Protein AF-A0A4Q3C820-F1 (afdb_monomer)

Nearest PDB structures (foldseek):
  3fcy-assembly1_A  TM=4.549E-01  e=3.540E-01  Thermoanaerobacterium saccharolyticum JW/SL-YS485
  4q34-assembly1_A-2  TM=3.852E-01  e=4.799E-01  Parabacteroides distasonis ATCC 8503

Sequence (185 aa):
MRSLIRLMMIAGALAISASAAHADERSRCEALSVDGPVKIKATLVPAGFIVPKSYYPAGNAKLHFGAGSADGKEPPIDKVDQSFCRVEGVAPAAIRFELWLPVRGWNGRMLGVGNGAMAGAIPYPAIQSGLEAGYAVVGSDLGHEGGFYDSRFTIGRPDLLVDWGHRANHVMTVEARRLIAAFYG

pLDDT: mean 85.43, std 17.71, range [38.41, 98.81]

Structure (mmCIF, N/CA/C/O backbone):
data_AF-A0A4Q3C820-F1
#
_entry.id   AF-A0A4Q3C820-F1
#
loop_
_atom_site.group_PDB
_atom_site.id
_atom_site.type_symbol
_atom_site.label_atom_id
_atom_site.label_alt_id
_atom_site.label_comp_id
_atom_site.label_asym_id
_atom_site.label_entity_id
_atom_site.label_seq_id
_atom_site.pdbx_PDB_ins_code
_atom_site.Cartn_x
_atom_site.Cartn_y
_atom_site.Cartn_z
_atom_site.occupancy
_atom_site.B_iso_or_equiv
_atom_site.auth_seq_id
_atom_site.auth_comp_id
_atom_site.auth_asym_id
_atom_site.auth_atom_id
_atom_site.pdbx_PDB_model_num
ATOM 1 N N . MET A 1 1 ? -42.851 -17.021 61.616 1.00 44.56 1 MET A N 1
ATOM 2 C CA . MET A 1 1 ? -41.623 -17.470 60.921 1.00 44.56 1 MET A CA 1
ATOM 3 C C . MET A 1 1 ? -41.989 -18.166 59.611 1.00 44.56 1 MET A C 1
ATOM 5 O O . MET A 1 1 ? -42.186 -19.370 59.628 1.00 44.56 1 MET A O 1
ATOM 9 N N . ARG A 1 2 ? -42.120 -17.442 58.489 1.00 38.41 2 ARG A N 1
ATOM 10 C CA . ARG A 1 2 ? -41.991 -18.001 57.127 1.00 38.41 2 ARG A CA 1
ATOM 11 C C . ARG A 1 2 ? -41.394 -16.912 56.235 1.00 38.41 2 ARG A C 1
ATOM 13 O O . ARG A 1 2 ? -41.863 -15.781 56.243 1.00 38.41 2 ARG A O 1
ATOM 20 N N . SER A 1 3 ? -40.273 -17.264 55.621 1.00 40.84 3 SER A N 1
ATOM 21 C CA . SER A 1 3 ? -39.273 -16.383 55.023 1.00 40.84 3 SER A CA 1
ATOM 22 C C . SER A 1 3 ? -39.729 -15.820 53.673 1.00 40.84 3 SER A C 1
ATOM 24 O O . SER A 1 3 ? -40.194 -16.572 52.820 1.00 40.84 3 SER A O 1
ATOM 26 N N . LEU A 1 4 ? -39.573 -14.507 53.487 1.00 44.28 4 LEU A N 1
ATOM 27 C CA . LEU A 1 4 ? -39.694 -13.812 52.205 1.00 44.28 4 LEU A CA 1
ATOM 28 C C . LEU A 1 4 ? -38.381 -13.989 51.432 1.00 44.28 4 LEU A C 1
ATOM 30 O O . LEU A 1 4 ? -37.367 -13.384 51.777 1.00 44.28 4 LEU A O 1
ATOM 34 N N . ILE A 1 5 ? -38.391 -14.809 50.381 1.00 46.75 5 ILE A N 1
ATOM 35 C CA . ILE A 1 5 ? -37.270 -14.921 49.443 1.00 46.75 5 ILE A CA 1
ATOM 36 C C . ILE A 1 5 ? -37.358 -13.734 48.475 1.00 46.75 5 ILE A C 1
ATOM 38 O O . ILE A 1 5 ? -38.223 -13.688 47.602 1.00 46.75 5 ILE A O 1
ATOM 42 N N . ARG A 1 6 ? -36.476 -12.743 48.654 1.00 46.50 6 ARG A N 1
ATOM 43 C CA . ARG A 1 6 ? -36.246 -11.664 47.684 1.00 46.50 6 ARG A CA 1
ATOM 44 C C . ARG A 1 6 ? -35.474 -12.227 46.490 1.00 46.50 6 ARG A C 1
ATOM 46 O O . ARG A 1 6 ? -34.298 -12.554 46.609 1.00 46.50 6 ARG A O 1
ATOM 53 N N . LEU A 1 7 ? -36.138 -12.305 45.342 1.00 43.12 7 LEU A N 1
ATOM 54 C CA . LEU A 1 7 ? -35.523 -12.578 44.047 1.00 43.12 7 LEU A CA 1
ATOM 55 C C . LEU A 1 7 ? -34.748 -11.321 43.599 1.00 43.12 7 LEU A C 1
ATOM 57 O O . LEU A 1 7 ? -35.343 -10.369 43.100 1.00 43.12 7 LEU A O 1
ATOM 61 N N . MET A 1 8 ? -33.432 -11.278 43.824 1.00 44.81 8 MET A N 1
ATOM 62 C CA . MET A 1 8 ? -32.559 -10.276 43.198 1.00 44.81 8 MET A CA 1
ATOM 63 C C . MET A 1 8 ? -32.295 -10.703 41.751 1.00 44.81 8 MET A C 1
ATOM 65 O O . MET A 1 8 ? -31.504 -11.610 41.504 1.00 44.81 8 MET A O 1
ATOM 69 N N . MET A 1 9 ? -32.951 -10.049 40.790 1.00 45.88 9 MET A N 1
ATOM 70 C CA . MET A 1 9 ? -32.494 -10.067 39.401 1.00 45.88 9 MET A CA 1
ATOM 71 C C . MET A 1 9 ? -31.235 -9.204 39.294 1.00 45.88 9 MET A C 1
ATOM 73 O O . MET A 1 9 ? -31.295 -7.984 39.441 1.00 45.88 9 MET A O 1
ATOM 77 N N . ILE A 1 10 ? -30.090 -9.836 39.046 1.00 53.16 10 ILE A N 1
ATOM 78 C CA . ILE A 1 10 ? -28.862 -9.139 38.668 1.00 53.16 10 ILE A CA 1
ATOM 79 C C . ILE A 1 10 ? -28.974 -8.833 37.173 1.00 53.16 10 ILE A C 1
ATOM 81 O O . ILE A 1 10 ? -28.758 -9.701 36.331 1.00 53.16 10 ILE A O 1
ATOM 85 N N . ALA A 1 11 ? -29.332 -7.594 36.843 1.00 51.56 11 ALA A N 1
ATOM 86 C CA . ALA A 1 11 ? -29.133 -7.048 35.508 1.00 51.56 11 ALA A CA 1
ATOM 87 C C . ALA A 1 11 ? -27.627 -6.800 35.319 1.00 51.56 11 ALA A C 1
ATOM 89 O O . ALA A 1 11 ? -27.101 -5.753 35.691 1.00 51.56 11 ALA A O 1
ATOM 90 N N . GLY A 1 12 ? -26.912 -7.800 34.803 1.00 48.62 12 GLY A N 1
ATOM 91 C CA . GLY A 1 12 ? -25.517 -7.650 34.401 1.00 48.62 12 GLY A CA 1
ATOM 92 C C . GLY A 1 12 ? -25.437 -6.783 33.148 1.00 48.62 12 GLY A C 1
ATOM 93 O O . GLY A 1 12 ? -25.691 -7.266 32.048 1.00 48.62 12 GLY A O 1
ATOM 94 N N . ALA A 1 13 ? -25.106 -5.502 33.307 1.00 54.62 13 ALA A N 1
ATOM 95 C CA . ALA A 1 13 ? -24.738 -4.647 32.187 1.00 54.62 13 ALA A CA 1
ATOM 96 C C . ALA A 1 13 ? -23.463 -5.210 31.539 1.00 54.62 13 ALA A C 1
ATOM 98 O O . ALA A 1 13 ? -22.421 -5.317 32.188 1.00 54.62 13 ALA A O 1
ATOM 99 N N . LEU A 1 14 ? -23.559 -5.598 30.267 1.00 52.16 14 LEU A N 1
ATOM 100 C CA . LEU A 1 14 ? -22.445 -6.113 29.480 1.00 52.16 14 LEU A CA 1
ATOM 101 C C . LEU A 1 14 ? -21.492 -4.951 29.151 1.00 52.16 14 LEU A C 1
ATOM 103 O O . LEU A 1 14 ? -21.573 -4.332 28.093 1.00 52.16 14 LEU A O 1
ATOM 107 N N . ALA A 1 15 ? -20.605 -4.613 30.085 1.00 52.09 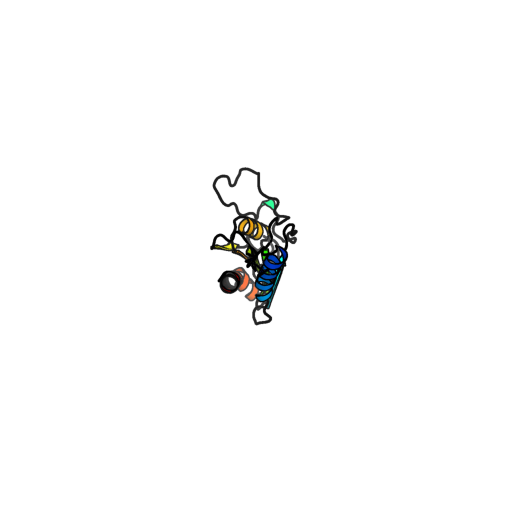15 ALA A N 1
ATOM 108 C CA . ALA A 1 15 ? -19.466 -3.754 29.802 1.00 52.09 15 ALA A CA 1
ATOM 109 C C . ALA A 1 15 ? -18.495 -4.549 28.919 1.00 52.09 15 ALA A C 1
ATOM 111 O O . ALA A 1 15 ? -17.670 -5.316 29.417 1.00 52.09 15 ALA A O 1
ATOM 112 N N . ILE A 1 16 ? -18.624 -4.412 27.598 1.00 53.72 16 ILE A N 1
ATOM 113 C CA . ILE A 1 16 ? -17.619 -4.916 26.660 1.00 53.72 16 ILE A CA 1
ATOM 11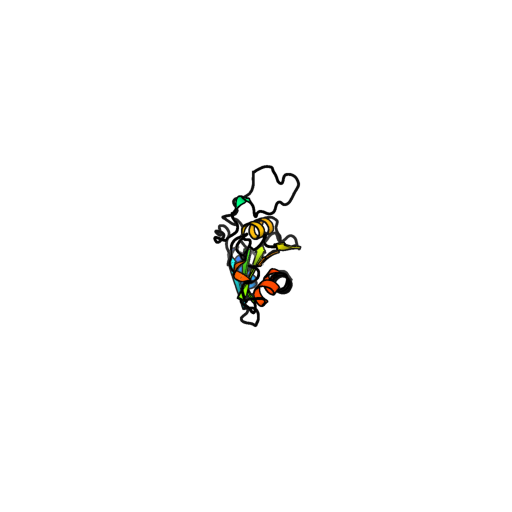4 C C . ILE A 1 16 ? -16.329 -4.160 26.984 1.00 53.72 16 ILE A C 1
ATOM 116 O O . ILE A 1 16 ? -16.223 -2.954 26.768 1.00 53.72 16 ILE A O 1
ATOM 120 N N . SER A 1 17 ? -15.370 -4.853 27.594 1.00 57.72 17 SER A N 1
ATOM 121 C CA . SER A 1 17 ? -14.087 -4.263 27.957 1.00 57.72 17 SER A CA 1
ATOM 122 C C . SER A 1 17 ? -13.328 -3.871 26.685 1.00 57.72 17 SER A C 1
ATOM 124 O O . SER A 1 17 ? -13.396 -4.571 25.674 1.00 57.72 17 SER A O 1
ATOM 126 N N . ALA A 1 18 ? -12.574 -2.767 26.715 1.00 61.34 18 ALA A N 1
ATOM 127 C CA . ALA A 1 18 ? -11.792 -2.311 25.557 1.00 61.34 18 ALA A CA 1
ATOM 128 C C . ALA A 1 18 ? -10.835 -3.401 25.024 1.00 61.34 18 ALA A C 1
ATOM 130 O O . ALA A 1 18 ? -10.568 -3.472 23.829 1.00 61.34 18 ALA A O 1
ATOM 131 N N . SER A 1 19 ? -10.393 -4.304 25.906 1.00 62.38 19 SER A N 1
ATOM 132 C CA . SER A 1 19 ? -9.598 -5.493 25.577 1.00 62.38 19 SER A CA 1
ATOM 133 C C . SER A 1 19 ? -10.299 -6.439 24.590 1.00 62.38 19 SER A C 1
ATOM 135 O O . SER A 1 19 ? -9.676 -6.910 23.642 1.00 62.38 19 SER A O 1
ATOM 137 N N . ALA A 1 20 ? -11.606 -6.672 24.755 1.00 62.66 20 ALA A N 1
ATOM 138 C CA . ALA A 1 20 ? -12.371 -7.549 23.869 1.00 62.66 20 ALA A CA 1
ATOM 139 C C . ALA A 1 20 ? -12.583 -6.927 22.477 1.00 62.66 20 ALA A C 1
ATOM 141 O O . ALA A 1 20 ? -12.450 -7.620 21.473 1.00 62.66 20 ALA A O 1
ATOM 142 N N . ALA A 1 21 ? -12.838 -5.614 22.405 1.00 62.25 21 ALA A N 1
ATOM 143 C CA . ALA A 1 21 ? -12.953 -4.898 21.131 1.00 62.25 21 ALA A CA 1
ATOM 144 C C . ALA A 1 21 ? -11.623 -4.884 20.353 1.00 62.25 21 ALA A C 1
ATOM 146 O O . ALA A 1 21 ? -11.610 -5.087 19.143 1.00 62.25 21 ALA A O 1
ATOM 147 N N . HIS A 1 22 ? -10.491 -4.720 21.045 1.00 61.22 22 HIS A N 1
ATOM 148 C CA . HIS A 1 22 ? -9.169 -4.803 20.415 1.00 61.22 22 HIS A CA 1
ATOM 149 C C . HIS A 1 22 ? -8.799 -6.223 19.961 1.00 61.22 22 HIS A C 1
ATOM 151 O O . HIS A 1 22 ? -8.106 -6.381 18.954 1.00 61.22 22 HIS A O 1
ATOM 157 N N . ALA A 1 23 ? -9.256 -7.259 20.673 1.00 64.56 23 ALA A N 1
ATOM 158 C CA . ALA A 1 23 ? -9.079 -8.646 20.248 1.00 64.56 23 ALA A CA 1
ATOM 159 C C . ALA A 1 23 ? -9.864 -8.955 18.958 1.00 64.56 23 ALA A C 1
ATOM 161 O O . ALA A 1 23 ? -9.348 -9.666 18.094 1.00 64.56 23 ALA A O 1
ATOM 162 N N . ASP A 1 24 ? -11.059 -8.376 18.795 1.00 84.06 24 ASP A N 1
ATOM 163 C CA . ASP A 1 24 ? -11.855 -8.475 17.563 1.00 84.06 24 ASP A CA 1
ATOM 164 C C . ASP A 1 24 ? -11.185 -7.754 16.380 1.00 84.06 24 ASP A C 1
ATOM 166 O O . ASP A 1 24 ? -10.969 -8.357 15.328 1.00 84.06 24 ASP A O 1
ATOM 170 N N . GLU A 1 25 ? -10.755 -6.499 16.572 1.00 88.88 25 GLU A N 1
ATOM 171 C CA . GLU A 1 25 ? -10.047 -5.708 15.548 1.00 88.88 25 GLU A CA 1
ATOM 172 C C . GLU A 1 25 ? -8.776 -6.422 15.054 1.00 88.88 25 GLU A C 1
ATOM 174 O O . GLU A 1 25 ? -8.512 -6.479 13.848 1.00 88.88 25 GLU A O 1
ATOM 179 N N . ARG A 1 26 ? -7.999 -7.005 15.980 1.00 93.75 26 ARG A N 1
ATOM 180 C CA . ARG A 1 26 ? -6.786 -7.760 15.643 1.00 93.75 26 ARG A CA 1
ATOM 181 C C . ARG A 1 26 ? -7.116 -9.018 14.856 1.00 93.75 26 ARG A C 1
ATOM 183 O O . ARG A 1 26 ? -6.535 -9.225 13.797 1.00 93.75 26 ARG A O 1
ATOM 190 N N . SER A 1 27 ? -8.049 -9.824 15.358 1.00 93.81 27 SER A N 1
ATOM 191 C CA . SER A 1 27 ? -8.396 -11.108 14.742 1.00 93.81 27 SER A CA 1
ATOM 192 C C . SER A 1 27 ? -8.932 -10.915 13.324 1.00 93.81 27 SER A C 1
ATOM 194 O O . SER A 1 27 ? -8.506 -11.614 12.409 1.00 93.81 27 SER A O 1
ATOM 196 N N . ARG A 1 28 ? -9.799 -9.914 13.114 1.00 93.81 28 ARG A N 1
ATOM 197 C CA . ARG A 1 28 ? -10.316 -9.550 11.785 1.00 93.81 28 ARG A CA 1
ATOM 198 C C . ARG A 1 28 ? -9.218 -9.098 10.830 1.00 93.81 28 ARG A C 1
ATOM 200 O O . ARG A 1 28 ? -9.248 -9.461 9.660 1.00 93.81 28 ARG A O 1
ATOM 207 N N . CYS A 1 29 ? -8.259 -8.311 11.318 1.00 97.88 29 CYS A N 1
ATOM 208 C CA . CYS A 1 29 ? -7.133 -7.871 10.503 1.00 97.88 29 CYS A CA 1
ATOM 209 C C . CYS A 1 29 ? -6.228 -9.043 10.117 1.00 97.88 29 CYS A C 1
ATOM 211 O O . CYS A 1 29 ? -5.972 -9.272 8.940 1.00 97.88 29 CYS A O 1
ATOM 213 N N . GLU A 1 30 ? -5.763 -9.807 11.103 1.00 97.44 30 GLU A N 1
ATOM 214 C CA . GLU A 1 30 ? -4.792 -10.881 10.893 1.00 97.44 30 GLU A CA 1
ATOM 215 C C . GLU A 1 30 ? -5.371 -12.024 10.048 1.00 97.44 30 GLU A C 1
ATOM 217 O O . GLU A 1 30 ? -4.628 -12.632 9.274 1.00 97.44 30 GLU A O 1
ATOM 222 N N . ALA A 1 31 ? -6.693 -12.241 10.095 1.00 97.44 31 ALA A N 1
ATOM 223 C CA . ALA A 1 31 ? -7.413 -13.192 9.245 1.00 97.44 31 ALA A CA 1
ATOM 224 C C . ALA A 1 31 ? -7.315 -12.898 7.736 1.00 97.44 31 ALA A C 1
ATOM 226 O O . ALA A 1 31 ? -7.579 -13.787 6.927 1.00 97.44 31 ALA A O 1
ATOM 227 N N . LEU A 1 32 ? -6.922 -11.684 7.332 1.00 98.25 32 LEU A N 1
ATOM 228 C CA . LEU A 1 32 ? -6.664 -11.363 5.924 1.00 98.25 32 LEU A CA 1
ATOM 229 C C . LEU A 1 32 ? -5.358 -11.977 5.397 1.00 98.25 32 LEU A C 1
ATOM 231 O O . LEU A 1 32 ? -5.152 -12.012 4.181 1.00 98.25 32 LEU A O 1
ATOM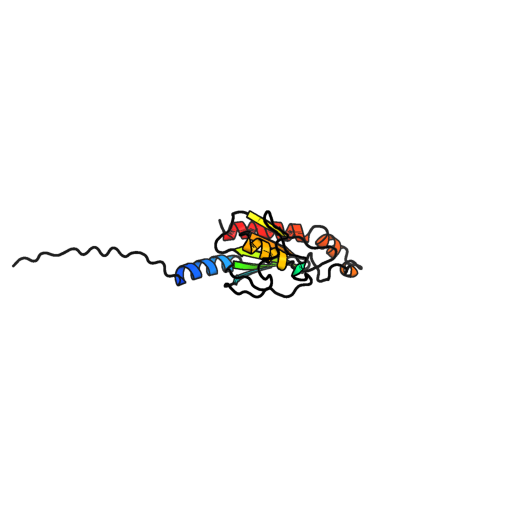 235 N N . SER A 1 33 ? -4.464 -12.422 6.285 1.00 98.50 33 SER A N 1
ATOM 236 C CA . SER A 1 33 ? -3.172 -12.987 5.895 1.00 98.50 33 SER A CA 1
ATOM 237 C C . SER A 1 33 ? -3.362 -14.315 5.171 1.00 98.50 33 SER A C 1
ATOM 239 O O . SER A 1 33 ? -4.009 -15.227 5.684 1.00 98.50 33 SER A O 1
ATOM 241 N N . VAL A 1 34 ? -2.769 -14.441 3.986 1.00 96.69 34 VAL A N 1
ATOM 242 C CA . VAL A 1 34 ? -2.840 -15.653 3.164 1.00 96.69 34 VAL A CA 1
ATOM 243 C C . VAL A 1 34 ? -1.504 -15.906 2.474 1.00 96.69 34 VAL A C 1
ATOM 245 O O . VAL A 1 34 ? -0.877 -14.982 1.950 1.00 96.69 34 VAL A O 1
ATOM 248 N N . ASP A 1 35 ? -1.081 -17.169 2.447 1.00 94.31 35 ASP A N 1
ATOM 249 C CA . ASP A 1 35 ? 0.057 -17.620 1.643 1.00 94.31 35 ASP A CA 1
ATOM 250 C C . ASP A 1 35 ? -0.479 -18.271 0.364 1.00 94.31 35 ASP A C 1
ATOM 252 O O . ASP A 1 35 ? -0.948 -19.409 0.361 1.00 94.31 35 ASP A O 1
ATOM 256 N N . GLY A 1 36 ? -0.508 -17.489 -0.713 1.00 94.25 36 GLY A N 1
ATOM 257 C CA . GLY A 1 36 ? -1.070 -17.874 -2.003 1.00 94.25 36 GLY A CA 1
ATOM 258 C C . GLY A 1 36 ? -0.324 -17.217 -3.168 1.00 94.25 36 GLY A C 1
ATOM 259 O O . GLY A 1 36 ? 0.769 -16.679 -2.978 1.00 94.25 36 GLY A O 1
ATOM 260 N N . PRO A 1 37 ? -0.900 -17.231 -4.388 1.00 94.94 37 PRO A N 1
ATOM 261 C CA . PRO A 1 37 ? -0.283 -16.605 -5.562 1.00 94.94 37 PRO A CA 1
ATOM 262 C C . PRO A 1 37 ? 0.025 -15.118 -5.358 1.00 94.94 37 PRO A C 1
ATOM 264 O O . PRO A 1 37 ? 1.045 -14.624 -5.833 1.00 94.94 37 PRO A O 1
ATOM 267 N N . VAL A 1 38 ? -0.845 -14.429 -4.617 1.00 97.62 38 VAL A N 1
ATOM 268 C CA . VAL A 1 38 ? -0.540 -13.148 -3.985 1.00 97.62 38 VAL A CA 1
ATOM 269 C C . VAL A 1 38 ? -0.362 -13.413 -2.497 1.00 97.62 38 VAL A C 1
ATOM 271 O O . VAL A 1 38 ? -1.289 -13.872 -1.828 1.00 97.62 38 VAL A O 1
ATOM 274 N N . LYS A 1 39 ? 0.834 -13.137 -1.984 1.00 98.56 39 LYS A N 1
ATOM 275 C CA . LYS A 1 39 ? 1.146 -13.273 -0.562 1.00 98.56 39 LYS A CA 1
ATOM 276 C C . LYS A 1 39 ? 0.638 -12.049 0.166 1.00 98.56 39 LYS A C 1
ATOM 278 O O . LYS A 1 39 ? 0.998 -10.936 -0.210 1.00 98.56 39 LYS A O 1
ATOM 283 N N . ILE A 1 40 ? -0.168 -12.258 1.197 1.00 98.62 40 ILE A N 1
ATOM 284 C CA . ILE A 1 40 ? -0.730 -11.191 2.016 1.00 98.62 40 ILE A CA 1
ATOM 285 C C . ILE A 1 40 ? -0.294 -11.400 3.455 1.00 98.62 40 ILE A C 1
ATOM 287 O O . ILE A 1 40 ? -0.537 -12.455 4.040 1.00 98.62 40 ILE A O 1
ATOM 291 N N . LYS A 1 41 ? 0.291 -10.361 4.041 1.00 98.75 41 LYS A N 1
ATOM 292 C CA . LYS A 1 41 ? 0.523 -10.263 5.475 1.00 98.75 41 LYS A CA 1
ATOM 293 C C . LYS A 1 41 ? -0.272 -9.082 6.005 1.00 98.75 41 LYS A C 1
ATOM 295 O O . LYS A 1 41 ? -0.030 -7.948 5.606 1.00 98.75 41 LYS A O 1
ATOM 300 N N . ALA A 1 42 ? -1.209 -9.347 6.901 1.00 98.69 42 ALA A N 1
ATOM 301 C CA . ALA A 1 42 ? -2.007 -8.319 7.543 1.00 98.69 42 ALA A CA 1
ATOM 302 C C . ALA A 1 42 ? -1.653 -8.220 9.025 1.00 98.69 42 ALA A C 1
ATOM 304 O O . ALA A 1 42 ? -1.439 -9.222 9.707 1.00 98.69 42 ALA A O 1
ATOM 305 N N . THR A 1 43 ? -1.541 -6.999 9.533 1.00 98.44 43 THR A N 1
ATOM 306 C CA . THR A 1 43 ? -1.158 -6.746 10.921 1.00 98.44 43 THR A CA 1
ATOM 307 C C . THR A 1 43 ? -1.918 -5.542 11.447 1.00 98.44 43 THR A C 1
ATOM 309 O O . THR A 1 43 ? -1.973 -4.495 10.797 1.00 98.44 43 THR A O 1
ATOM 312 N N . LEU A 1 44 ? -2.513 -5.686 12.633 1.00 97.94 44 LEU A N 1
ATOM 313 C CA . LEU A 1 44 ? -3.142 -4.561 13.312 1.00 97.94 44 LEU A CA 1
ATOM 314 C C . LEU A 1 44 ? -2.048 -3.615 13.805 1.00 97.94 44 LEU A C 1
ATOM 316 O O . LEU A 1 44 ? -1.221 -3.982 14.641 1.00 97.94 44 LEU A O 1
ATOM 320 N N . VAL A 1 45 ? -2.072 -2.388 13.303 1.00 97.50 45 VAL A N 1
ATOM 321 C CA . VAL A 1 45 ? -1.125 -1.339 13.653 1.00 97.50 45 VAL A CA 1
ATOM 322 C C . VAL A 1 45 ? -1.797 -0.372 14.635 1.00 97.50 45 VAL A C 1
ATOM 324 O O . VAL A 1 45 ? -2.890 0.125 14.347 1.00 97.50 45 VAL A O 1
ATOM 327 N N . PRO A 1 46 ? -1.198 -0.114 15.814 1.00 95.44 46 PRO A N 1
ATOM 328 C CA . PRO A 1 46 ? -1.721 0.866 16.759 1.00 95.44 46 PRO A CA 1
ATOM 329 C C . PRO A 1 46 ? -1.470 2.304 16.280 1.00 95.44 46 PRO A C 1
ATOM 331 O O . PRO A 1 46 ? -0.630 2.551 15.416 1.00 95.44 46 PRO A O 1
ATOM 334 N N . ALA A 1 47 ? -2.171 3.261 16.892 1.00 94.12 47 ALA A N 1
ATOM 335 C CA . ALA A 1 47 ? -1.882 4.682 16.713 1.00 94.12 47 ALA A CA 1
ATOM 336 C C . ALA A 1 47 ? -0.425 5.018 17.094 1.00 94.12 47 ALA A C 1
ATOM 338 O O . ALA A 1 47 ? 0.160 4.391 17.980 1.00 94.12 47 ALA A O 1
ATOM 339 N N . GLY A 1 48 ? 0.143 6.029 16.439 1.00 93.50 48 GLY A N 1
ATOM 340 C CA . GLY A 1 48 ? 1.545 6.427 16.572 1.00 93.50 48 GLY A CA 1
ATOM 341 C C . GLY A 1 48 ? 2.496 5.684 15.628 1.00 93.50 48 GLY A C 1
ATOM 342 O O . GLY A 1 48 ? 3.706 5.698 15.849 1.00 93.50 48 GLY A O 1
ATOM 343 N N . PHE A 1 49 ? 1.976 5.024 14.590 1.00 95.00 49 PHE A N 1
ATOM 344 C CA . PHE A 1 49 ? 2.795 4.328 13.599 1.00 95.00 49 PHE A CA 1
ATOM 345 C C . PHE A 1 49 ? 3.639 5.307 12.792 1.00 95.00 49 PHE A C 1
ATOM 347 O O . PHE A 1 49 ? 3.098 6.219 12.171 1.00 95.00 49 PHE A O 1
ATOM 354 N N . ILE A 1 50 ? 4.951 5.078 12.767 1.00 92.56 50 ILE A N 1
ATOM 355 C CA . ILE A 1 50 ? 5.878 5.866 11.960 1.00 92.56 50 ILE A CA 1
ATOM 356 C C . ILE A 1 50 ? 5.926 5.305 10.545 1.00 92.56 50 ILE A C 1
ATOM 358 O O . ILE A 1 50 ? 6.260 4.137 10.333 1.00 92.56 50 ILE A O 1
ATOM 362 N N . VAL A 1 51 ? 5.606 6.160 9.582 1.00 89.56 51 VAL A N 1
ATOM 363 C CA . VAL A 1 51 ? 5.546 5.804 8.171 1.00 89.56 51 VAL A CA 1
ATOM 364 C C . VAL A 1 51 ? 6.944 5.442 7.649 1.00 89.56 51 VAL A C 1
ATOM 366 O O . VAL A 1 51 ? 7.905 6.173 7.913 1.00 89.56 51 VAL A O 1
ATOM 369 N N . PRO A 1 52 ? 7.102 4.331 6.899 1.00 88.56 52 PRO A N 1
ATOM 370 C CA . PRO A 1 52 ? 8.397 3.959 6.348 1.00 88.56 52 PRO A CA 1
ATOM 371 C C . PRO A 1 52 ? 8.928 5.003 5.362 1.00 88.56 52 PRO A C 1
ATOM 373 O O . PRO A 1 52 ? 8.179 5.663 4.639 1.00 88.56 52 PRO A O 1
ATOM 376 N N . LYS A 1 53 ? 10.257 5.114 5.275 1.00 82.44 53 LYS A N 1
ATOM 377 C CA . LYS A 1 53 ? 10.892 5.940 4.244 1.00 82.44 53 LYS A CA 1
ATOM 378 C C . LYS A 1 53 ? 10.609 5.358 2.857 1.00 82.44 53 LYS A C 1
ATOM 380 O O . LYS A 1 53 ? 10.661 4.148 2.660 1.00 82.44 53 LYS A O 1
ATOM 385 N N . SER A 1 54 ? 10.351 6.241 1.901 1.00 80.56 54 SER A N 1
ATOM 386 C CA . SER A 1 54 ? 10.070 5.919 0.502 1.00 80.56 54 SER A CA 1
ATOM 387 C C . SER A 1 54 ? 10.721 6.965 -0.407 1.00 80.56 54 SER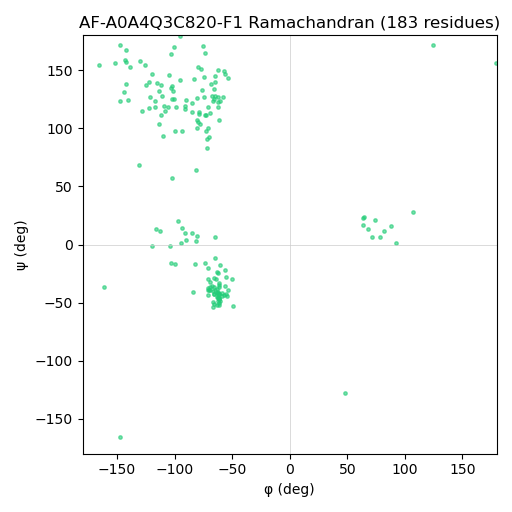 A C 1
ATOM 389 O O . SER A 1 54 ? 11.156 8.018 0.062 1.00 80.56 54 SER A O 1
ATOM 391 N N . TYR A 1 55 ? 10.786 6.689 -1.710 1.00 81.38 55 TYR A N 1
ATOM 392 C CA . TYR A 1 55 ? 11.262 7.644 -2.716 1.00 81.38 55 TYR A CA 1
ATOM 393 C C . TYR A 1 55 ? 10.360 8.883 -2.845 1.00 81.38 55 TYR A C 1
ATOM 395 O O . TYR A 1 55 ? 10.764 9.866 -3.465 1.00 81.38 55 TYR A O 1
ATOM 403 N N . TYR A 1 56 ? 9.165 8.859 -2.245 1.00 73.94 56 TYR A N 1
ATOM 404 C CA . TYR A 1 56 ? 8.283 10.017 -2.134 1.00 73.94 56 TYR A CA 1
ATOM 405 C C . TYR A 1 56 ? 8.735 10.953 -1.005 1.00 73.94 56 TYR A C 1
ATOM 407 O O . TYR A 1 56 ? 8.639 10.578 0.167 1.00 73.94 56 TYR A O 1
ATOM 415 N N . PRO A 1 57 ? 9.187 12.186 -1.313 1.00 68.00 57 PRO A N 1
ATOM 416 C CA . PRO A 1 57 ? 9.402 13.188 -0.287 1.00 68.00 57 PRO A CA 1
ATOM 417 C C . PRO A 1 57 ? 8.049 13.609 0.281 1.00 68.00 57 PRO A C 1
ATOM 419 O O . PRO A 1 57 ? 7.087 13.821 -0.457 1.00 68.00 57 PRO A O 1
ATOM 422 N N . ALA A 1 58 ? 8.003 13.762 1.600 1.00 62.66 58 ALA A N 1
ATOM 423 C CA . ALA A 1 58 ? 6.788 14.039 2.343 1.00 62.66 58 ALA A CA 1
ATOM 424 C C . ALA A 1 58 ? 5.962 15.203 1.735 1.00 62.66 58 ALA A C 1
ATOM 426 O O . ALA A 1 58 ? 4.793 15.034 1.403 1.00 62.66 58 ALA A O 1
ATOM 427 N N . GLY A 1 59 ? 6.567 16.372 1.514 1.00 62.69 59 GLY A N 1
ATOM 428 C CA . GLY A 1 59 ? 5.820 17.594 1.180 1.00 62.69 59 GLY A CA 1
ATOM 429 C C . GLY A 1 59 ? 4.990 17.561 -0.112 1.00 62.69 59 GLY A C 1
ATOM 430 O O . GLY A 1 59 ? 3.901 18.117 -0.131 1.00 62.69 59 GLY A O 1
ATOM 431 N N . ASN A 1 60 ? 5.461 16.897 -1.173 1.00 63.47 60 ASN A N 1
ATOM 432 C CA . ASN A 1 60 ? 4.885 17.050 -2.523 1.00 63.47 60 ASN A CA 1
ATOM 433 C C . ASN A 1 60 ? 4.002 15.871 -2.963 1.00 63.47 60 ASN A C 1
ATOM 435 O O . ASN A 1 60 ? 3.497 15.867 -4.082 1.00 63.47 60 ASN A O 1
ATOM 439 N N . ALA A 1 61 ? 3.865 14.848 -2.120 1.00 72.81 61 ALA A N 1
ATOM 440 C CA . ALA A 1 61 ? 3.168 13.603 -2.443 1.00 72.81 61 ALA A CA 1
ATOM 441 C C . ALA A 1 61 ? 1.867 13.418 -1.642 1.00 72.81 61 ALA A C 1
ATOM 443 O O . ALA A 1 61 ? 1.304 12.325 -1.617 1.00 72.81 61 ALA A O 1
ATOM 444 N N . LYS A 1 62 ? 1.413 14.472 -0.957 1.00 74.94 62 LYS A N 1
ATOM 445 C CA . LYS A 1 62 ? 0.183 14.469 -0.164 1.00 74.94 62 LYS A CA 1
ATOM 446 C C . LYS A 1 62 ? -1.049 14.573 -1.048 1.00 74.94 62 LYS A C 1
ATOM 448 O O . LYS A 1 62 ? -1.022 15.185 -2.114 1.00 74.94 62 LYS A O 1
ATOM 453 N N . LEU A 1 63 ? -2.145 13.999 -0.563 1.00 80.88 63 LEU A N 1
ATOM 454 C CA . LEU A 1 63 ? -3.463 14.219 -1.143 1.00 80.88 63 LEU A CA 1
ATOM 455 C C . LEU A 1 63 ? -4.220 15.226 -0.291 1.00 80.88 63 LEU A C 1
ATOM 457 O O . LEU A 1 63 ? -4.305 15.077 0.927 1.00 80.88 63 LEU A O 1
ATOM 461 N N . HIS A 1 64 ? -4.813 16.218 -0.943 1.00 75.88 64 HIS A N 1
ATOM 462 C CA . HIS A 1 64 ? -5.645 17.202 -0.271 1.00 75.88 64 HIS A CA 1
ATOM 463 C C . HIS A 1 64 ? -7.123 16.858 -0.475 1.00 75.88 64 HIS A C 1
ATOM 465 O O . HIS A 1 64 ? -7.596 16.714 -1.605 1.00 75.88 64 HIS A O 1
ATOM 471 N N . PHE A 1 65 ? -7.862 16.733 0.626 1.00 70.56 65 PHE A N 1
ATOM 472 C CA . PHE A 1 65 ? -9.297 16.462 0.619 1.00 70.56 65 PHE A CA 1
ATOM 473 C C . PHE A 1 65 ? -10.046 17.689 1.172 1.00 70.56 65 PHE A C 1
ATOM 475 O O . PHE A 1 65 ? -10.056 17.905 2.378 1.00 70.56 65 PHE A O 1
ATOM 482 N N . GLY A 1 66 ? -10.672 18.499 0.303 1.00 57.75 66 GLY A N 1
ATOM 483 C CA . GLY A 1 66 ? -11.532 19.635 0.692 1.00 57.75 66 GLY A CA 1
ATOM 484 C C . GLY A 1 66 ? -11.144 21.003 0.101 1.00 57.75 66 GLY A C 1
ATOM 485 O O . GLY A 1 66 ? -10.104 21.157 -0.540 1.00 57.75 66 GLY A O 1
ATOM 486 N N . ALA A 1 67 ? -12.006 22.009 0.309 1.00 43.72 67 ALA A N 1
ATOM 487 C CA . ALA A 1 67 ? -11.713 23.409 -0.016 1.00 43.72 67 ALA A CA 1
ATOM 488 C C . ALA A 1 67 ? -10.729 23.978 1.023 1.00 43.72 67 ALA A C 1
ATOM 490 O O . ALA A 1 67 ? -10.989 23.860 2.216 1.00 43.72 67 ALA A O 1
ATOM 491 N N . GLY A 1 68 ? -9.609 24.554 0.574 1.00 44.53 68 GLY A N 1
ATOM 492 C CA . GLY A 1 68 ? -8.495 24.955 1.454 1.00 44.53 68 GLY A CA 1
ATOM 493 C C . GLY A 1 68 ? -7.250 24.057 1.357 1.00 44.53 68 GLY A C 1
ATOM 494 O O . GLY A 1 68 ? -6.480 23.903 2.301 1.00 44.53 68 GLY A O 1
ATOM 495 N N . SER A 1 69 ? -7.029 23.433 0.196 1.00 48.72 69 SER A N 1
ATOM 496 C CA . SER A 1 69 ? -5.844 22.600 -0.082 1.00 48.72 69 SER A CA 1
ATOM 497 C C . SER A 1 69 ? -4.506 23.374 -0.078 1.00 48.72 69 SER A C 1
ATOM 499 O O . SER A 1 69 ? -3.478 22.806 -0.422 1.00 48.72 69 SER A O 1
ATOM 501 N N . ALA A 1 70 ? -4.497 24.662 0.288 1.00 48.06 70 ALA A N 1
ATOM 502 C CA . ALA A 1 70 ? -3.314 25.524 0.288 1.00 48.06 70 ALA A CA 1
ATOM 503 C C . ALA A 1 70 ? -2.962 26.090 1.684 1.00 48.06 70 ALA A C 1
ATOM 505 O O . ALA A 1 70 ? -1.975 26.809 1.823 1.00 48.06 70 ALA A O 1
ATOM 506 N N . ASP A 1 71 ? -3.743 25.778 2.724 1.00 47.25 71 ASP A N 1
ATOM 507 C CA . ASP A 1 71 ? -3.811 26.587 3.953 1.00 47.25 71 ASP A CA 1
ATOM 508 C C . ASP A 1 71 ? -2.792 26.178 5.039 1.00 47.25 71 ASP A C 1
ATOM 510 O O . ASP A 1 71 ? -2.794 26.718 6.146 1.00 47.25 71 ASP A O 1
ATOM 514 N N . GLY A 1 72 ? -1.908 25.218 4.756 1.00 46.53 72 GLY A N 1
ATOM 515 C CA . GLY A 1 72 ? -0.675 25.009 5.527 1.00 46.53 72 GLY A CA 1
ATOM 516 C C . GLY A 1 72 ? -0.805 24.429 6.944 1.00 46.53 72 GLY A C 1
ATOM 517 O O . GLY A 1 72 ? 0.207 24.326 7.634 1.00 46.53 72 GLY A O 1
ATOM 518 N N . LYS A 1 73 ? -1.993 24.001 7.395 1.00 48.38 73 LYS A N 1
ATOM 519 C CA . LYS A 1 73 ? -2.160 23.188 8.622 1.00 48.38 73 LYS A CA 1
ATOM 520 C C . LYS A 1 73 ? -2.392 21.721 8.285 1.00 48.38 73 LYS A C 1
ATOM 522 O O . LYS A 1 73 ? -3.415 21.141 8.634 1.00 48.38 73 LYS A O 1
ATOM 527 N N . GLU A 1 74 ? -1.456 21.129 7.561 1.00 53.78 74 GLU A N 1
ATOM 528 C CA . GLU A 1 74 ? -1.547 19.708 7.249 1.00 53.78 74 GLU A CA 1
ATOM 529 C C . GLU A 1 74 ? -1.004 18.844 8.387 1.00 53.78 74 GLU A C 1
ATOM 531 O O . GLU A 1 74 ? 0.030 19.191 8.968 1.00 53.78 74 GLU A O 1
ATOM 536 N N . PRO A 1 75 ? -1.640 17.692 8.664 1.00 55.16 75 PRO A N 1
ATOM 537 C CA . PRO A 1 75 ? -1.085 16.690 9.555 1.00 55.16 75 PRO A CA 1
ATOM 538 C C . PRO A 1 75 ? 0.341 16.289 9.131 1.00 55.16 75 PRO A C 1
ATOM 540 O O . PRO A 1 75 ? 0.646 16.224 7.927 1.00 55.16 75 PRO A O 1
ATOM 543 N N . PRO A 1 76 ? 1.236 16.032 10.100 1.00 64.69 76 PRO A N 1
ATOM 544 C CA . PRO A 1 76 ? 2.515 15.391 9.837 1.00 64.69 76 PRO A CA 1
ATOM 545 C C . PRO A 1 76 ? 2.296 14.027 9.174 1.00 64.69 76 PRO A C 1
ATOM 547 O O . PRO A 1 76 ? 1.553 13.193 9.678 1.00 64.69 76 PRO A O 1
ATOM 550 N N . ILE A 1 77 ? 2.950 13.799 8.038 1.00 73.12 77 ILE A N 1
ATOM 551 C CA . ILE A 1 77 ? 2.816 12.561 7.244 1.00 73.12 77 ILE A CA 1
ATOM 552 C C . ILE A 1 77 ? 3.925 11.535 7.513 1.00 73.12 77 ILE A C 1
ATOM 554 O O . ILE A 1 77 ? 4.272 10.694 6.684 1.00 73.12 77 ILE A O 1
ATOM 558 N N . ASP A 1 78 ? 4.567 11.687 8.658 1.00 82.31 78 ASP A N 1
ATOM 559 C CA . ASP A 1 78 ? 5.544 10.764 9.206 1.00 82.31 78 ASP A CA 1
ATOM 560 C C . ASP A 1 78 ? 4.926 9.863 10.278 1.00 82.31 78 ASP A C 1
ATOM 562 O O . ASP A 1 78 ? 5.510 8.827 10.591 1.00 82.31 78 ASP A O 1
ATOM 566 N N . LYS A 1 79 ? 3.751 10.217 10.819 1.00 89.88 79 LYS A N 1
ATOM 567 C CA . LYS A 1 79 ? 3.100 9.491 11.910 1.00 89.88 79 LYS A CA 1
ATOM 568 C C . LYS A 1 79 ? 1.585 9.397 11.734 1.00 89.88 79 LYS A C 1
ATOM 570 O O . LYS A 1 79 ? 0.903 10.412 11.686 1.00 89.88 79 LYS A O 1
ATOM 575 N N . VAL A 1 80 ? 1.061 8.174 11.753 1.00 91.75 80 VAL A N 1
ATOM 576 C CA . VAL A 1 80 ? -0.379 7.880 11.717 1.00 91.75 80 VAL A CA 1
ATOM 577 C C . VAL A 1 80 ? -0.925 7.787 13.142 1.00 91.75 80 VAL A C 1
ATOM 579 O O . VAL A 1 80 ? -0.555 6.885 13.894 1.00 91.75 80 VAL A O 1
ATOM 582 N N . ASP A 1 81 ? -1.841 8.683 13.511 1.00 91.19 81 ASP A N 1
ATOM 583 C CA . ASP A 1 81 ? -2.394 8.805 14.875 1.00 91.19 81 ASP A CA 1
ATOM 584 C C . ASP A 1 81 ? -3.701 8.023 15.116 1.00 91.19 81 ASP A C 1
ATOM 586 O O . ASP A 1 81 ? -4.366 8.190 16.138 1.00 91.19 81 ASP A O 1
ATOM 590 N N . GLN A 1 82 ? -4.047 7.108 14.211 1.00 91.94 82 GLN A N 1
ATOM 591 C CA . GLN A 1 82 ? -5.153 6.161 14.373 1.00 91.94 82 GLN A CA 1
ATOM 592 C C . GLN A 1 82 ? -4.684 4.719 14.180 1.00 91.94 82 GLN A C 1
ATOM 594 O O . GLN A 1 82 ? -3.701 4.467 13.485 1.00 91.94 82 GLN A O 1
ATOM 599 N N . SER A 1 83 ? -5.394 3.765 14.784 1.00 96.12 83 SER A N 1
ATOM 600 C CA . SER A 1 83 ? -5.175 2.350 14.500 1.00 96.12 83 SER A CA 1
ATOM 601 C C . SER A 1 83 ? -5.752 1.969 13.138 1.00 96.12 83 SER A C 1
ATOM 603 O O . SER A 1 83 ? -6.802 2.456 12.712 1.00 96.12 83 SER A O 1
ATOM 605 N N . PHE A 1 84 ? -5.071 1.066 12.446 1.00 98.12 84 PHE A N 1
ATOM 606 C CA . PHE A 1 84 ? -5.489 0.567 11.141 1.00 98.12 84 PHE A CA 1
ATOM 607 C C . PHE A 1 84 ? -4.971 -0.857 10.937 1.00 98.12 84 PHE A C 1
ATOM 609 O O . PHE A 1 84 ? -3.999 -1.279 11.563 1.00 98.12 84 PHE A O 1
ATOM 616 N N . CYS A 1 85 ? -5.626 -1.621 10.071 1.00 98.62 85 CYS A N 1
ATOM 617 C CA . CYS A 1 85 ? -5.076 -2.875 9.587 1.00 98.62 85 CYS A CA 1
ATOM 618 C C . CYS A 1 85 ? -4.159 -2.573 8.398 1.00 98.62 85 CYS A C 1
ATOM 620 O O . CYS A 1 85 ? -4.619 -2.083 7.363 1.00 98.62 85 CYS A O 1
ATOM 622 N N . ARG A 1 86 ? -2.858 -2.826 8.567 1.00 98.69 86 ARG A N 1
ATOM 623 C CA . ARG A 1 86 ? -1.857 -2.704 7.504 1.00 98.69 86 ARG A CA 1
ATOM 624 C C . ARG A 1 86 ? -1.736 -4.040 6.799 1.00 98.69 86 ARG A C 1
ATOM 626 O O . ARG A 1 86 ? -1.374 -5.036 7.420 1.00 98.69 86 ARG A O 1
ATOM 633 N N . VAL A 1 87 ? -2.033 -4.046 5.511 1.00 98.81 87 VAL A N 1
ATOM 634 C CA . VAL A 1 87 ? -1.916 -5.208 4.637 1.00 98.81 87 VAL A CA 1
ATOM 635 C C . VAL A 1 87 ? -0.733 -4.976 3.707 1.00 98.81 87 VAL A C 1
ATOM 637 O O . VAL A 1 87 ? -0.774 -4.075 2.875 1.00 98.81 87 VAL A O 1
ATOM 640 N N . GLU A 1 88 ? 0.298 -5.802 3.834 1.00 98.69 88 GLU A N 1
ATOM 641 C CA . GLU A 1 88 ? 1.457 -5.856 2.944 1.00 98.69 88 GLU A CA 1
ATOM 642 C C . GLU A 1 88 ? 1.251 -7.006 1.949 1.00 98.69 88 GLU A C 1
ATOM 644 O O . GLU A 1 88 ? 1.119 -8.170 2.343 1.00 98.69 88 GLU A O 1
ATOM 649 N N . GLY A 1 89 ? 1.182 -6.679 0.658 1.00 98.50 89 GLY A N 1
ATOM 650 C CA . GLY A 1 89 ? 0.927 -7.626 -0.421 1.00 98.50 89 GLY A CA 1
ATOM 651 C C . GLY A 1 89 ? 2.109 -7.769 -1.374 1.00 98.50 89 GLY A C 1
ATOM 652 O O . GLY A 1 89 ? 2.727 -6.776 -1.757 1.00 98.50 89 GLY A O 1
ATOM 653 N N . VAL A 1 90 ? 2.400 -9.003 -1.794 1.00 98.50 90 VAL A N 1
ATOM 654 C CA . VAL A 1 90 ? 3.388 -9.311 -2.840 1.00 98.50 90 VAL A CA 1
ATOM 655 C C . VAL A 1 90 ? 2.753 -10.211 -3.892 1.00 98.50 90 VAL A C 1
ATOM 657 O O . VAL A 1 90 ? 2.403 -11.360 -3.616 1.00 98.50 90 VAL A O 1
ATOM 660 N N . ALA A 1 91 ? 2.617 -9.691 -5.106 1.00 96.19 91 ALA A N 1
ATOM 661 C CA . ALA A 1 91 ? 2.053 -10.395 -6.249 1.00 96.19 91 ALA A CA 1
ATOM 662 C C . ALA A 1 91 ? 3.152 -10.928 -7.198 1.00 96.19 91 ALA A C 1
ATOM 664 O O . ALA A 1 91 ? 4.331 -10.582 -7.054 1.00 96.19 91 ALA A O 1
ATOM 665 N N . PRO A 1 92 ? 2.802 -11.771 -8.191 1.00 92.00 92 PRO A N 1
ATOM 666 C CA . PRO A 1 92 ? 3.767 -12.296 -9.152 1.00 92.00 92 PRO A CA 1
ATOM 667 C C . PRO A 1 92 ? 4.537 -11.204 -9.907 1.00 92.00 92 PRO A C 1
ATOM 669 O O . PRO A 1 92 ? 3.990 -10.148 -10.242 1.00 92.00 92 PRO A O 1
ATOM 672 N N . ALA A 1 93 ? 5.797 -11.514 -10.219 1.00 87.06 93 ALA A N 1
ATOM 673 C CA . ALA A 1 93 ? 6.828 -10.573 -10.675 1.00 87.06 93 ALA A CA 1
ATOM 674 C C . ALA A 1 93 ? 7.234 -9.511 -9.633 1.00 87.06 93 ALA A C 1
ATOM 676 O O . ALA A 1 93 ? 7.765 -8.468 -9.985 1.00 87.06 93 ALA A O 1
ATOM 677 N N . ALA A 1 94 ? 7.030 -9.812 -8.346 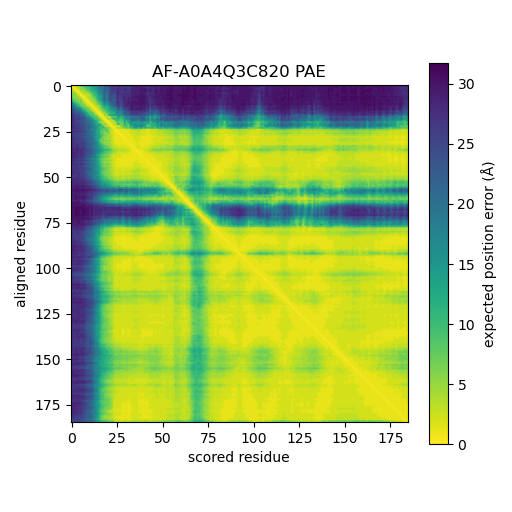1.00 93.06 94 ALA A N 1
ATOM 678 C CA . ALA A 1 94 ? 7.473 -8.999 -7.214 1.00 93.06 94 ALA A CA 1
ATOM 679 C C . ALA A 1 94 ? 6.835 -7.601 -7.118 1.00 93.06 94 ALA A C 1
ATOM 681 O O . ALA A 1 94 ? 7.376 -6.740 -6.430 1.00 93.06 94 ALA A O 1
ATOM 682 N N . ILE A 1 95 ? 5.659 -7.396 -7.724 1.00 97.69 95 ILE A N 1
ATOM 683 C CA . ILE A 1 95 ? 4.843 -6.205 -7.463 1.00 97.69 95 ILE A CA 1
ATOM 684 C C . ILE A 1 95 ? 4.474 -6.193 -5.987 1.00 97.69 95 ILE A C 1
ATOM 686 O O . ILE A 1 95 ? 3.831 -7.132 -5.502 1.00 97.69 95 ILE A O 1
ATOM 690 N N . ARG A 1 96 ? 4.819 -5.112 -5.291 1.00 97.88 96 ARG A N 1
ATOM 691 C CA . ARG A 1 96 ? 4.374 -4.902 -3.918 1.00 97.88 96 ARG A CA 1
ATOM 692 C C . ARG A 1 96 ? 3.282 -3.862 -3.882 1.00 97.88 96 ARG A C 1
ATOM 694 O O . ARG A 1 96 ? 3.262 -2.901 -4.654 1.00 97.88 96 ARG A O 1
ATOM 701 N N . PHE A 1 97 ? 2.364 -4.059 -2.957 1.00 98.44 97 PHE A N 1
ATOM 702 C CA . PHE A 1 97 ? 1.349 -3.078 -2.639 1.00 98.44 97 PHE A CA 1
ATOM 703 C C . PHE A 1 97 ? 1.086 -3.075 -1.147 1.00 98.44 97 PHE A C 1
ATOM 705 O O . PHE A 1 97 ? 1.315 -4.066 -0.454 1.00 98.44 97 PHE A O 1
ATOM 712 N N . GLU A 1 98 ? 0.569 -1.957 -0.669 1.00 98.44 98 GLU A N 1
ATOM 713 C CA . GLU A 1 98 ? 0.024 -1.871 0.670 1.00 98.44 98 GLU A CA 1
ATOM 714 C C . GLU A 1 98 ? -1.402 -1.370 0.626 1.00 98.44 98 GLU A C 1
ATOM 716 O O . GLU A 1 98 ? -1.713 -0.436 -0.111 1.00 98.44 98 GLU A O 1
ATOM 721 N N . LEU A 1 99 ? -2.249 -1.997 1.435 1.00 98.81 99 LEU A N 1
ATOM 722 C CA . LEU A 1 99 ? -3.615 -1.580 1.699 1.00 98.81 99 LEU A CA 1
ATOM 723 C C . LEU A 1 99 ? -3.737 -1.236 3.185 1.00 98.81 99 LEU A C 1
ATOM 725 O O . LEU A 1 99 ? -3.428 -2.052 4.052 1.00 98.81 99 LEU A O 1
ATOM 729 N N . TRP A 1 100 ? -4.163 -0.015 3.483 1.00 98.75 100 TRP A N 1
ATOM 730 C CA . TRP A 1 100 ? -4.379 0.468 4.841 1.00 98.75 100 TRP A CA 1
ATOM 731 C C . TRP A 1 100 ? -5.881 0.611 5.081 1.00 98.75 100 TRP A C 1
ATOM 733 O O . TRP A 1 100 ? -6.573 1.352 4.378 1.00 98.75 100 TRP A O 1
ATOM 743 N N . LEU A 1 101 ? -6.384 -0.140 6.060 1.00 98.75 101 LEU A N 1
ATOM 744 C CA . LEU A 1 101 ? -7.805 -0.236 6.385 1.00 98.75 101 LEU A CA 1
ATOM 745 C C . LEU A 1 101 ? -8.060 0.416 7.749 1.00 98.75 101 LEU A C 1
ATOM 747 O O . LEU A 1 101 ? -7.620 -0.134 8.764 1.00 98.75 101 LEU A O 1
ATOM 751 N N . PRO A 1 102 ? -8.760 1.559 7.826 1.00 97.62 102 PRO A N 1
ATOM 752 C CA . PRO A 1 102 ? -9.096 2.158 9.112 1.00 97.62 102 PRO A CA 1
ATOM 753 C C . PRO A 1 102 ? -9.983 1.197 9.915 1.00 97.62 102 PRO A C 1
ATOM 755 O O . PRO A 1 102 ? -11.049 0.786 9.450 1.00 97.62 102 PRO A O 1
ATOM 758 N N . VAL A 1 103 ? -9.566 0.815 11.127 1.00 96.38 103 VAL A N 1
ATOM 759 C CA . VAL A 1 103 ? -10.375 -0.118 11.942 1.00 96.38 103 VAL A CA 1
ATOM 760 C C . VAL A 1 103 ? -11.654 0.538 12.468 1.00 96.38 103 VAL A C 1
ATOM 762 O O . VAL A 1 103 ? -12.620 -0.146 12.798 1.00 96.38 103 VAL A O 1
ATOM 765 N N . ARG A 1 104 ? -11.675 1.874 12.502 1.00 92.62 104 ARG A N 1
ATOM 766 C CA . ARG A 1 104 ? -12.824 2.725 12.827 1.00 92.62 104 ARG A CA 1
ATOM 767 C C . ARG A 1 104 ? -12.848 3.914 11.880 1.00 92.62 104 ARG A C 1
ATOM 769 O O . ARG A 1 104 ? -11.801 4.344 11.421 1.00 92.62 104 ARG A O 1
ATOM 776 N N . GLY A 1 105 ? -14.030 4.468 11.622 1.00 93.19 105 GLY A N 1
ATOM 777 C CA . GLY A 1 105 ? -14.153 5.664 10.783 1.00 93.19 105 GLY A CA 1
ATOM 778 C C . GLY A 1 105 ? -13.956 5.409 9.286 1.00 93.19 105 GLY A C 1
ATOM 779 O O . GLY A 1 105 ? -13.674 6.351 8.551 1.00 93.19 105 GLY A O 1
ATOM 780 N N . TRP A 1 106 ? -14.123 4.163 8.820 1.00 97.12 106 TRP A N 1
ATOM 781 C CA . TRP A 1 106 ? -14.189 3.897 7.385 1.00 97.12 106 TRP A CA 1
ATOM 782 C C . TRP A 1 106 ? -15.401 4.607 6.775 1.00 97.12 106 TRP A C 1
ATOM 784 O O . TRP A 1 106 ? -16.533 4.431 7.222 1.00 97.12 106 TRP A O 1
ATOM 794 N N . ASN A 1 107 ? -15.167 5.394 5.732 1.00 97.19 107 ASN A N 1
ATOM 795 C CA . ASN A 1 107 ? -16.185 6.186 5.046 1.00 97.19 107 ASN A CA 1
ATOM 796 C C . ASN A 1 107 ? -16.946 5.394 3.960 1.00 97.19 107 ASN A C 1
ATOM 798 O O . ASN A 1 107 ? -17.677 5.984 3.164 1.00 97.19 107 ASN A O 1
ATOM 802 N N . GLY A 1 108 ? -16.752 4.072 3.892 1.00 97.44 108 GLY A N 1
ATOM 803 C CA . GLY A 1 108 ? -17.389 3.193 2.907 1.00 97.44 108 GLY A CA 1
ATOM 804 C C . GLY A 1 108 ? -16.756 3.238 1.514 1.00 97.44 108 GLY A C 1
ATOM 805 O O . GLY A 1 108 ? -17.295 2.654 0.574 1.00 97.44 108 GLY A O 1
ATOM 806 N N . ARG A 1 109 ? -15.629 3.942 1.339 1.00 97.94 109 ARG A N 1
ATOM 807 C CA . ARG A 1 109 ? -14.975 4.121 0.037 1.00 97.94 109 ARG A CA 1
ATOM 808 C C . ARG A 1 109 ? -13.561 3.557 0.037 1.00 97.94 109 ARG A C 1
ATOM 810 O O . ARG A 1 109 ? -12.830 3.598 1.027 1.00 97.94 109 ARG A O 1
ATOM 817 N N . MET A 1 110 ? -13.181 3.053 -1.129 1.00 98.31 110 MET A N 1
ATOM 818 C CA . MET A 1 110 ? -11.812 2.691 -1.464 1.00 98.31 110 MET A CA 1
ATOM 819 C C . MET A 1 110 ? -11.148 3.856 -2.200 1.00 98.31 110 MET A C 1
ATOM 821 O O . MET A 1 110 ? -11.782 4.488 -3.048 1.00 98.31 110 MET A O 1
ATOM 825 N N . LEU A 1 111 ? -9.872 4.101 -1.917 1.00 98.31 111 LEU A N 1
ATOM 826 C CA . LEU A 1 111 ? -9.020 5.018 -2.665 1.00 98.31 111 LEU A CA 1
ATOM 827 C C . LEU A 1 111 ? -7.795 4.258 -3.185 1.00 98.31 111 LEU A C 1
ATOM 829 O O . LEU A 1 111 ? -6.998 3.749 -2.406 1.00 98.31 111 LEU A O 1
ATOM 833 N N . GLY A 1 112 ? -7.642 4.182 -4.505 1.00 97.56 112 GLY A N 1
ATOM 834 C CA . GLY A 1 112 ? -6.389 3.754 -5.124 1.00 97.56 112 GLY A CA 1
ATOM 835 C C . GLY A 1 112 ? -5.507 4.971 -5.363 1.00 97.56 112 GLY A C 1
ATOM 836 O O . GLY A 1 112 ? -5.950 5.915 -6.018 1.00 97.56 112 GLY A O 1
ATOM 837 N N . VAL A 1 113 ? -4.288 4.963 -4.836 1.00 94.62 113 VAL A N 1
ATOM 838 C CA . VAL A 1 113 ? -3.306 6.024 -5.071 1.00 94.62 113 VAL A CA 1
ATOM 839 C C . VAL A 1 113 ? -2.280 5.561 -6.097 1.00 94.62 113 VAL A C 1
ATOM 841 O O . VAL A 1 113 ? -1.832 4.417 -6.075 1.00 94.62 113 VAL A O 1
ATOM 844 N N . GLY A 1 114 ? -1.958 6.450 -7.033 1.00 88.38 114 GLY A N 1
ATOM 845 C CA . GLY A 1 114 ? -0.975 6.193 -8.077 1.00 88.38 114 GLY A CA 1
ATOM 846 C C . GLY A 1 114 ? 0.411 6.710 -7.715 1.00 88.38 114 GLY A C 1
ATOM 847 O O . GLY A 1 114 ? 0.622 7.343 -6.678 1.00 88.38 114 GLY A O 1
ATOM 848 N N . ASN A 1 115 ? 1.337 6.478 -8.636 1.00 91.06 115 ASN A N 1
ATOM 849 C CA . ASN A 1 115 ? 2.713 6.930 -8.537 1.00 91.06 115 ASN A CA 1
ATOM 850 C C . ASN A 1 115 ? 2.970 8.156 -9.420 1.00 91.06 115 ASN A C 1
ATOM 852 O O . ASN A 1 115 ? 2.196 8.460 -10.328 1.00 91.06 115 ASN A O 1
ATOM 856 N N . GLY A 1 116 ? 4.079 8.854 -9.165 1.00 87.31 116 GLY A N 1
ATOM 857 C CA . GLY A 1 116 ? 4.533 9.985 -9.973 1.00 87.31 116 GLY A CA 1
ATOM 858 C C . GLY A 1 116 ? 5.688 9.622 -10.907 1.00 87.31 116 GLY A C 1
ATOM 859 O O . GLY A 1 116 ? 6.669 9.021 -10.475 1.00 87.31 116 GLY A O 1
ATOM 860 N N . ALA A 1 117 ? 5.613 10.062 -12.167 1.00 91.00 117 ALA A N 1
ATOM 861 C CA . ALA A 1 117 ? 6.668 9.877 -13.170 1.00 91.00 117 ALA A CA 1
ATOM 862 C C . ALA A 1 117 ? 7.179 8.416 -13.222 1.00 91.00 117 ALA A C 1
ATOM 864 O O . ALA A 1 117 ? 6.374 7.495 -13.331 1.00 91.00 117 ALA A O 1
ATOM 865 N N . MET A 1 118 ? 8.494 8.191 -13.132 1.00 92.31 118 MET A N 1
ATOM 866 C CA . MET A 1 118 ? 9.121 6.860 -13.189 1.00 92.31 118 MET A CA 1
ATOM 867 C C . MET A 1 118 ? 9.281 6.201 -11.807 1.00 92.31 118 MET A C 1
ATOM 869 O O . MET A 1 118 ? 9.965 5.183 -11.686 1.00 92.31 118 MET A O 1
ATOM 873 N N . ALA A 1 119 ? 8.683 6.775 -10.755 1.00 91.56 119 ALA A N 1
ATOM 874 C CA . ALA A 1 119 ? 8.870 6.294 -9.393 1.00 91.56 119 ALA A CA 1
ATOM 875 C C . ALA A 1 119 ? 8.300 4.882 -9.201 1.00 91.56 119 ALA A C 1
ATOM 877 O O . ALA A 1 119 ? 7.114 4.632 -9.439 1.00 91.56 119 ALA A O 1
ATOM 878 N N . GLY A 1 120 ? 9.143 3.998 -8.676 1.00 93.88 120 GLY A N 1
ATOM 879 C CA . GLY A 1 120 ? 8.759 2.687 -8.175 1.00 93.88 120 GLY A CA 1
ATOM 880 C C . GLY A 1 120 ? 8.900 2.684 -6.662 1.00 93.88 120 GLY A C 1
ATOM 881 O O . GLY A 1 120 ? 10.000 2.565 -6.132 1.00 93.88 120 GLY A O 1
ATOM 882 N N . ALA A 1 121 ? 7.821 2.974 -5.944 1.00 93.50 121 ALA A N 1
ATOM 883 C CA . ALA A 1 121 ? 7.815 2.982 -4.485 1.00 93.50 121 ALA A CA 1
ATOM 884 C C . ALA A 1 121 ? 6.380 3.010 -3.973 1.00 93.50 121 ALA A C 1
ATOM 886 O O . ALA A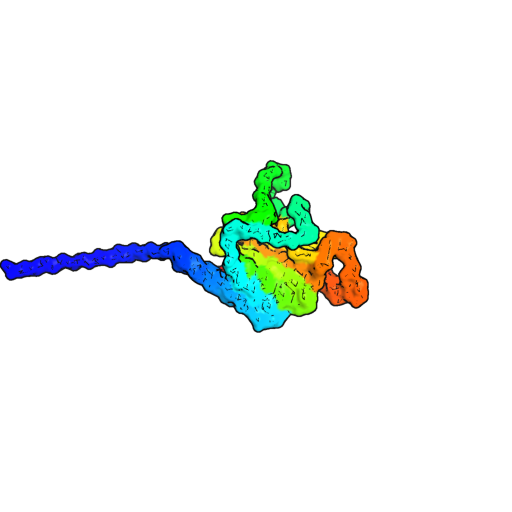 1 121 ? 5.508 3.561 -4.641 1.00 93.50 121 ALA A O 1
ATOM 887 N N . ILE A 1 122 ? 6.143 2.507 -2.764 1.00 95.00 122 ILE A N 1
ATOM 888 C CA . ILE A 1 122 ? 4.847 2.691 -2.109 1.00 95.00 122 ILE A CA 1
ATOM 889 C C . ILE A 1 122 ? 4.670 4.191 -1.778 1.00 95.00 122 ILE A C 1
ATOM 891 O O . ILE A 1 122 ? 5.537 4.769 -1.101 1.00 95.00 122 ILE A O 1
ATOM 895 N N . PRO A 1 123 ? 3.591 4.853 -2.246 1.00 92.56 123 PRO A N 1
ATOM 896 C CA . PRO A 1 123 ? 3.358 6.285 -2.043 1.00 92.56 123 PRO A CA 1
ATOM 897 C C . PRO A 1 123 ? 2.763 6.568 -0.657 1.00 92.56 123 PRO A C 1
ATOM 899 O O . PRO A 1 123 ? 1.635 7.047 -0.530 1.00 92.56 123 PRO A O 1
ATOM 902 N N . TYR A 1 124 ? 3.518 6.271 0.404 1.00 92.75 124 TYR A N 1
ATOM 903 C CA . TYR A 1 124 ? 3.008 6.367 1.773 1.00 92.75 124 TYR A CA 1
ATOM 904 C C . TYR A 1 124 ? 2.399 7.723 2.164 1.00 92.75 124 TYR A C 1
ATOM 906 O O . TYR A 1 124 ? 1.368 7.691 2.830 1.00 92.75 124 TYR A O 1
ATOM 914 N N . PRO A 1 125 ? 2.937 8.893 1.749 1.00 89.62 125 PRO A N 1
ATOM 915 C CA . PRO A 1 125 ? 2.288 10.176 2.033 1.00 89.62 125 PRO A CA 1
ATOM 916 C C . PRO A 1 125 ? 0.828 10.231 1.561 1.00 89.62 125 PRO A C 1
ATOM 918 O O . PRO A 1 125 ? -0.050 10.643 2.314 1.00 89.62 125 PRO A O 1
ATOM 921 N N . ALA A 1 126 ? 0.552 9.743 0.348 1.00 90.62 126 ALA A N 1
ATOM 922 C CA . ALA A 1 126 ? -0.795 9.689 -0.209 1.00 90.62 126 ALA A CA 1
ATOM 923 C C . ALA A 1 126 ? -1.671 8.646 0.501 1.00 90.62 126 ALA A C 1
ATOM 925 O O . ALA A 1 126 ? -2.854 8.897 0.749 1.00 90.62 126 ALA A O 1
ATOM 926 N N . ILE A 1 127 ? -1.089 7.491 0.856 1.00 95.06 127 ILE A N 1
ATOM 927 C CA . ILE A 1 127 ? -1.785 6.447 1.621 1.00 95.06 127 ILE A CA 1
ATOM 928 C C . ILE A 1 127 ? -2.218 6.985 2.987 1.00 95.06 127 ILE A C 1
ATOM 930 O O . ILE A 1 127 ? -3.381 6.829 3.359 1.00 95.06 127 ILE A O 1
ATOM 934 N N . GLN A 1 128 ? -1.324 7.671 3.702 1.00 92.94 128 GLN A N 1
ATOM 935 C CA . GLN A 1 128 ? -1.638 8.284 4.988 1.00 92.94 128 GLN A CA 1
ATOM 936 C C . GLN A 1 128 ? -2.742 9.335 4.858 1.00 92.94 128 GLN A C 1
ATOM 938 O O . GLN A 1 128 ? -3.725 9.249 5.591 1.00 92.94 128 GLN A O 1
ATOM 943 N N . SER A 1 129 ? -2.629 10.276 3.910 1.00 90.81 129 SER A N 1
ATOM 944 C CA . SER A 1 129 ? -3.660 11.304 3.709 1.00 90.81 129 SER A CA 1
ATOM 945 C C . SER A 1 129 ? -5.041 10.682 3.477 1.00 90.81 129 SER A C 1
ATOM 947 O O . SER A 1 129 ? -6.038 11.141 4.031 1.00 90.81 129 SER A O 1
ATOM 949 N N . GLY A 1 130 ? -5.119 9.622 2.665 1.00 93.62 130 GLY A N 1
ATOM 950 C CA . GLY A 1 130 ? -6.383 8.933 2.418 1.00 93.62 130 GLY A CA 1
ATOM 951 C C . GLY A 1 130 ? -6.903 8.177 3.645 1.00 93.62 130 GLY A C 1
ATOM 952 O O . GLY A 1 130 ? -8.105 8.204 3.909 1.00 93.62 130 GLY A O 1
ATOM 953 N N . LEU A 1 131 ? -6.016 7.535 4.412 1.00 95.69 131 LEU A N 1
ATOM 954 C CA . LEU A 1 131 ? -6.388 6.809 5.625 1.00 95.69 131 LEU A CA 1
ATOM 955 C C . LEU A 1 131 ? -6.983 7.777 6.659 1.00 95.69 131 LEU A C 1
ATOM 957 O O . LEU A 1 131 ? -8.029 7.500 7.242 1.00 95.69 131 LEU A O 1
ATOM 961 N N . GLU A 1 132 ? -6.353 8.938 6.852 1.00 91.75 132 GLU A N 1
ATOM 962 C CA . G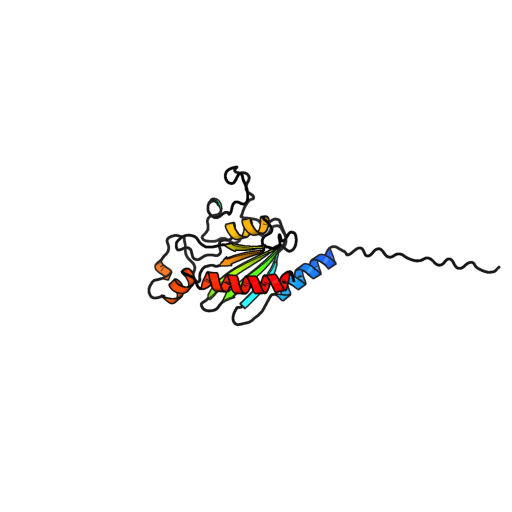LU A 1 132 ? -6.824 10.012 7.742 1.00 91.75 132 GLU A CA 1
ATOM 963 C C . GLU A 1 132 ? -8.154 10.622 7.287 1.00 91.75 132 GLU A C 1
ATOM 965 O O . GLU A 1 132 ? -8.972 11.009 8.119 1.00 91.75 132 GLU A O 1
ATOM 970 N N . ALA A 1 133 ? -8.425 10.626 5.981 1.00 92.62 133 ALA A N 1
ATOM 971 C CA . ALA A 1 133 ? -9.727 10.989 5.422 1.00 92.62 133 ALA A CA 1
ATOM 972 C C . ALA A 1 133 ? -10.774 9.846 5.475 1.00 92.62 133 ALA A C 1
ATOM 974 O O . ALA A 1 133 ? -11.871 9.971 4.917 1.00 92.62 133 ALA A O 1
ATOM 975 N N . GLY A 1 134 ? -10.456 8.726 6.134 1.00 95.19 134 GLY A N 1
ATOM 976 C CA . GLY A 1 134 ? -11.365 7.605 6.382 1.00 95.19 134 GLY A CA 1
ATOM 977 C C . GLY A 1 134 ? -11.521 6.630 5.214 1.00 95.19 134 GLY A C 1
ATOM 978 O O . GLY A 1 134 ? -12.433 5.806 5.231 1.00 95.19 134 GLY A O 1
ATOM 979 N N . TYR A 1 135 ? -10.681 6.700 4.182 1.00 98.19 135 TYR A N 1
ATOM 980 C CA . TYR A 1 135 ? -10.720 5.736 3.080 1.00 98.19 135 TYR A CA 1
ATOM 981 C C . TYR A 1 135 ? -10.021 4.427 3.461 1.00 98.19 135 TYR A C 1
ATOM 983 O O . TYR A 1 135 ? -9.073 4.412 4.241 1.00 98.19 135 TYR A O 1
ATOM 991 N N . ALA A 1 136 ? -10.439 3.329 2.831 1.00 98.75 136 ALA A N 1
ATOM 992 C CA . ALA A 1 136 ? -9.577 2.163 2.663 1.00 98.75 136 ALA A CA 1
ATOM 993 C C . ALA A 1 136 ? -8.621 2.448 1.496 1.00 98.75 136 ALA A C 1
ATOM 995 O O . ALA A 1 136 ? -9.080 2.588 0.358 1.00 98.75 136 ALA A O 1
ATOM 996 N N . VAL A 1 137 ? -7.320 2.591 1.756 1.00 98.56 137 VAL A N 1
ATOM 997 C CA . VAL A 1 137 ? -6.374 3.134 0.763 1.00 98.56 137 VAL A CA 1
ATOM 998 C C . VAL A 1 137 ? -5.374 2.092 0.309 1.00 98.56 137 VAL A C 1
ATOM 1000 O O . VAL A 1 137 ? -4.758 1.451 1.150 1.00 98.56 137 VAL A O 1
ATOM 1003 N N . VAL A 1 138 ? -5.174 1.959 -1.003 1.00 98.75 138 VAL A N 1
ATOM 1004 C CA . VAL A 1 138 ? -4.164 1.067 -1.587 1.00 98.75 138 VAL A CA 1
ATOM 1005 C C . VAL A 1 138 ? -3.188 1.826 -2.479 1.00 98.75 138 VAL A C 1
ATOM 1007 O O . VAL A 1 138 ? -3.608 2.684 -3.254 1.00 98.75 138 VAL A O 1
ATOM 1010 N N . GLY A 1 139 ? -1.903 1.480 -2.407 1.00 97.75 139 GLY A N 1
ATOM 1011 C CA . GLY A 1 139 ? -0.863 1.944 -3.330 1.00 97.75 139 GLY A CA 1
ATOM 1012 C C . GLY A 1 139 ? 0.163 0.849 -3.621 1.00 97.75 139 GLY A C 1
ATOM 1013 O O . GLY A 1 139 ? 0.303 -0.091 -2.839 1.00 97.75 139 GLY A O 1
ATOM 1014 N N . SER A 1 140 ? 0.883 0.963 -4.738 1.00 97.25 140 SER A N 1
ATOM 1015 C CA . SER A 1 140 ? 1.859 -0.032 -5.201 1.00 97.25 140 SER A CA 1
ATOM 1016 C C . SER A 1 140 ? 3.199 0.608 -5.545 1.00 97.25 140 SER A C 1
ATOM 1018 O O . SER A 1 140 ? 3.287 1.801 -5.812 1.00 97.25 140 SER A O 1
ATOM 1020 N N . ASP A 1 141 ? 4.260 -0.192 -5.531 1.00 96.44 141 ASP A N 1
ATOM 1021 C CA . ASP A 1 141 ? 5.568 0.203 -6.040 1.00 96.44 141 ASP A CA 1
ATOM 1022 C C . ASP A 1 141 ? 5.692 0.071 -7.557 1.00 96.44 141 ASP A C 1
ATOM 1024 O O . ASP A 1 141 ? 6.753 0.339 -8.106 1.00 96.44 141 ASP A O 1
ATOM 1028 N N . LEU A 1 142 ? 4.614 -0.321 -8.237 1.00 96.62 142 LEU A N 1
ATOM 1029 C CA . LEU A 1 142 ? 4.575 -0.487 -9.681 1.00 96.62 142 LEU A CA 1
ATOM 1030 C C . LEU A 1 142 ? 5.500 -1.582 -10.243 1.00 96.62 142 LEU A C 1
ATOM 1032 O O . LEU A 1 142 ? 5.705 -1.637 -11.453 1.00 96.62 142 LEU A O 1
ATOM 1036 N N . GLY A 1 143 ? 5.985 -2.498 -9.397 1.00 95.44 143 GLY A N 1
ATOM 1037 C CA . GLY A 1 143 ? 6.834 -3.619 -9.813 1.00 95.44 143 GLY A CA 1
ATOM 1038 C C . GLY A 1 143 ? 8.336 -3.345 -9.738 1.00 95.44 143 GLY A C 1
ATOM 1039 O O . GLY A 1 143 ? 9.128 -4.232 -10.058 1.00 95.44 143 GLY A O 1
ATOM 1040 N N . HIS A 1 144 ? 8.765 -2.159 -9.297 1.00 94.94 144 HIS A N 1
ATOM 1041 C CA . HIS A 1 144 ? 10.186 -1.835 -9.149 1.00 94.94 144 HIS A CA 1
ATOM 1042 C C . HIS A 1 144 ? 10.463 -0.871 -7.995 1.00 94.94 144 HIS A C 1
ATOM 1044 O O . HIS A 1 144 ? 9.559 -0.300 -7.394 1.00 94.94 144 HIS A O 1
ATOM 1050 N N . GLU A 1 145 ? 11.748 -0.676 -7.696 1.00 92.50 145 GLU A N 1
ATOM 1051 C CA . GLU A 1 145 ? 12.218 0.376 -6.796 1.00 92.50 145 GLU A CA 1
ATOM 1052 C C . GLU A 1 145 ? 12.983 1.445 -7.572 1.00 92.50 145 GLU A C 1
ATOM 1054 O O . GLU A 1 145 ? 13.912 1.130 -8.317 1.00 92.50 145 GLU A O 1
ATOM 1059 N N . GLY A 1 146 ? 12.605 2.711 -7.406 1.00 92.00 146 GLY A N 1
ATOM 1060 C CA . GLY A 1 146 ? 13.276 3.816 -8.079 1.00 92.00 146 GLY A CA 1
ATOM 1061 C C . GLY A 1 146 ? 12.673 5.180 -7.771 1.00 92.00 146 GLY A C 1
ATOM 1062 O O . GLY A 1 146 ? 11.500 5.311 -7.419 1.00 92.00 146 GLY A O 1
ATOM 1063 N N . GLY A 1 147 ? 13.494 6.219 -7.928 1.00 90.12 147 GLY A N 1
ATOM 1064 C CA . GLY A 1 147 ? 13.051 7.606 -7.810 1.00 90.12 147 GLY A CA 1
ATOM 1065 C C . GLY A 1 147 ? 12.256 8.086 -9.029 1.00 90.12 147 GLY A C 1
ATOM 1066 O O . GLY A 1 147 ? 12.235 7.445 -10.074 1.00 90.12 147 GLY A O 1
ATOM 1067 N N . PHE A 1 148 ? 11.663 9.276 -8.921 1.00 88.81 148 PHE A N 1
ATOM 1068 C CA . PHE A 1 148 ? 10.810 9.899 -9.949 1.00 88.81 148 PHE A CA 1
ATOM 1069 C C . PHE A 1 148 ? 11.403 9.948 -11.364 1.00 88.81 148 PHE A C 1
ATOM 1071 O O . PHE A 1 148 ? 10.657 9.920 -12.339 1.00 88.81 148 PHE A O 1
ATOM 1078 N N . TYR A 1 149 ? 12.727 10.031 -11.485 1.00 90.00 149 TYR A N 1
ATOM 1079 C CA . TYR A 1 149 ? 13.425 10.169 -12.766 1.00 90.00 149 TYR A CA 1
ATOM 1080 C C . TYR A 1 149 ? 14.319 8.967 -13.092 1.00 90.00 149 TYR A C 1
ATOM 1082 O O . TYR A 1 149 ? 15.153 9.050 -13.990 1.00 90.00 149 TYR A O 1
ATOM 1090 N N . ASP A 1 150 ? 14.168 7.853 -12.369 1.00 90.75 150 ASP A N 1
ATOM 1091 C CA . ASP A 1 150 ? 14.936 6.639 -12.630 1.00 90.75 150 ASP A CA 1
ATOM 1092 C C . ASP A 1 150 ? 14.171 5.704 -13.567 1.00 90.75 150 ASP A C 1
ATOM 1094 O O . ASP A 1 150 ? 13.299 4.949 -13.150 1.00 90.75 150 ASP A O 1
ATOM 1098 N N . SER A 1 151 ? 14.505 5.750 -14.855 1.00 93.75 151 SER A N 1
ATOM 1099 C CA . SER A 1 151 ? 13.922 4.875 -15.878 1.00 93.75 151 SER A CA 1
ATOM 1100 C C . SER A 1 151 ? 14.751 3.620 -16.158 1.00 93.75 151 SER A C 1
ATOM 1102 O O . SER A 1 151 ? 14.370 2.814 -17.012 1.00 93.75 151 SER A O 1
ATOM 1104 N N . ARG A 1 152 ? 15.876 3.407 -15.455 1.00 94.75 152 ARG A N 1
ATOM 1105 C CA . ARG A 1 152 ? 16.799 2.292 -15.745 1.00 94.75 152 ARG A CA 1
ATOM 1106 C C . ARG A 1 152 ? 16.156 0.925 -15.547 1.00 94.75 152 ARG A C 1
ATOM 1108 O O . ARG A 1 152 ? 16.587 -0.030 -16.188 1.00 94.75 152 ARG A O 1
ATOM 1115 N N . PHE A 1 153 ? 15.106 0.842 -14.726 1.00 92.94 153 PHE A N 1
ATOM 1116 C CA . PHE A 1 153 ? 14.323 -0.379 -14.534 1.00 92.94 153 PHE A CA 1
ATOM 1117 C C . PHE A 1 153 ? 13.742 -0.935 -15.844 1.00 92.94 153 PHE A C 1
ATOM 1119 O O . PHE A 1 153 ? 13.449 -2.120 -15.912 1.00 92.94 153 PHE A O 1
ATOM 1126 N N . THR A 1 154 ? 13.598 -0.109 -16.887 1.00 92.81 154 THR A N 1
ATOM 1127 C CA . THR A 1 154 ? 13.042 -0.518 -18.188 1.00 92.81 154 THR A CA 1
ATOM 1128 C C . THR A 1 154 ? 14.060 -1.205 -19.108 1.00 92.81 154 THR A C 1
ATOM 1130 O O . THR A 1 154 ? 13.676 -1.869 -20.073 1.00 92.81 154 THR A O 1
ATOM 1133 N N . ILE A 1 155 ? 15.364 -1.076 -18.834 1.00 95.00 155 ILE A N 1
ATOM 1134 C CA . ILE A 1 155 ? 16.420 -1.563 -19.729 1.00 95.00 155 ILE A CA 1
ATOM 1135 C C . ILE A 1 155 ? 16.425 -3.094 -19.732 1.00 95.00 155 ILE A C 1
ATOM 1137 O O . ILE A 1 155 ? 16.742 -3.732 -18.732 1.00 95.00 155 ILE A O 1
ATOM 1141 N N . GLY A 1 156 ? 16.068 -3.689 -20.875 1.00 94.56 156 GLY A N 1
ATOM 1142 C CA . GLY A 1 156 ? 16.002 -5.147 -21.036 1.00 94.56 156 GLY A CA 1
ATOM 1143 C C . GLY A 1 156 ? 14.891 -5.825 -20.224 1.00 94.56 156 GLY A C 1
ATOM 1144 O O . GLY A 1 156 ? 14.910 -7.045 -20.080 1.00 94.56 156 GLY A O 1
ATOM 1145 N N . ARG A 1 157 ? 13.936 -5.052 -19.690 1.00 93.94 157 ARG A N 1
ATOM 1146 C CA . ARG A 1 157 ? 12.869 -5.522 -18.791 1.00 93.94 157 ARG A CA 1
ATOM 1147 C C . ARG A 1 157 ? 11.492 -5.016 -19.239 1.00 93.94 157 ARG A C 1
ATOM 1149 O O . ARG A 1 157 ? 10.888 -4.172 -18.574 1.00 93.94 157 ARG A O 1
ATOM 1156 N N . PRO A 1 158 ? 10.977 -5.502 -20.387 1.00 94.44 158 PRO A N 1
ATOM 1157 C CA . PRO A 1 158 ? 9.653 -5.112 -20.880 1.00 94.44 158 PRO A CA 1
ATOM 1158 C C . PRO A 1 158 ? 8.522 -5.514 -19.921 1.00 94.44 158 PRO A C 1
ATOM 1160 O O . PRO A 1 158 ? 7.474 -4.874 -19.907 1.00 94.44 158 PRO A O 1
ATOM 1163 N N . ASP A 1 159 ? 8.742 -6.537 -19.096 1.00 94.56 159 ASP A N 1
ATOM 1164 C CA . ASP A 1 159 ? 7.839 -6.960 -18.029 1.00 94.56 159 ASP A CA 1
ATOM 1165 C C . ASP A 1 159 ? 7.636 -5.864 -16.971 1.00 94.56 159 ASP A C 1
ATOM 1167 O O . ASP A 1 159 ? 6.500 -5.574 -16.607 1.00 94.56 159 ASP A O 1
ATOM 1171 N N . LEU A 1 160 ? 8.701 -5.169 -16.556 1.00 95.25 160 LEU A N 1
ATOM 1172 C CA . LEU A 1 160 ? 8.576 -4.074 -15.589 1.00 95.25 160 LEU A CA 1
ATOM 1173 C C . LEU A 1 160 ? 7.904 -2.833 -16.189 1.00 95.25 160 LEU A C 1
ATOM 1175 O O . LEU A 1 160 ? 7.208 -2.103 -15.489 1.00 95.25 160 LEU A O 1
ATOM 1179 N N . LEU A 1 161 ? 8.057 -2.602 -17.497 1.00 95.00 161 LEU A N 1
ATOM 1180 C CA . LEU A 1 161 ? 7.329 -1.532 -18.183 1.00 95.00 161 LEU A CA 1
ATOM 1181 C C . LEU A 1 161 ? 5.818 -1.817 -18.241 1.00 95.00 161 LEU A C 1
ATOM 1183 O O . LEU A 1 161 ? 5.014 -0.895 -18.121 1.00 95.00 161 LEU A O 1
ATOM 1187 N N . VAL A 1 162 ? 5.426 -3.085 -18.399 1.00 96.44 162 VAL A N 1
ATOM 1188 C CA . VAL A 1 162 ? 4.023 -3.530 -18.319 1.00 96.44 162 VAL A CA 1
ATOM 1189 C C . VAL A 1 162 ? 3.466 -3.340 -16.905 1.00 96.44 162 VAL A C 1
ATOM 1191 O O . VAL A 1 162 ? 2.341 -2.850 -16.749 1.00 96.44 162 VAL A O 1
ATOM 1194 N N . ASP A 1 163 ? 4.258 -3.671 -15.885 1.00 97.12 163 ASP A N 1
ATOM 1195 C CA . ASP A 1 163 ? 3.890 -3.498 -14.476 1.00 97.12 163 ASP A CA 1
ATOM 1196 C C . ASP A 1 163 ? 3.642 -2.036 -14.140 1.00 97.12 163 ASP A C 1
ATOM 1198 O O . ASP A 1 163 ? 2.541 -1.695 -13.692 1.00 97.12 163 ASP A O 1
ATOM 1202 N N . TRP A 1 164 ? 4.607 -1.180 -14.477 1.00 96.25 164 TRP A N 1
ATOM 1203 C CA . TRP A 1 164 ? 4.508 0.261 -14.296 1.00 96.25 164 TRP A CA 1
ATOM 1204 C C . TRP A 1 164 ? 3.385 0.890 -15.116 1.00 96.25 164 TRP A C 1
ATOM 1206 O O . TRP A 1 164 ? 2.640 1.727 -14.609 1.00 96.25 164 TRP A O 1
ATOM 1216 N N . GLY A 1 165 ? 3.214 0.455 -16.365 1.00 95.06 165 GLY A N 1
ATOM 1217 C CA . GLY A 1 165 ? 2.229 1.034 -17.271 1.00 95.06 165 GLY A CA 1
ATOM 1218 C C . GLY A 1 165 ? 0.781 0.738 -16.879 1.00 95.06 165 GLY A C 1
ATOM 1219 O O . GLY A 1 165 ? -0.081 1.593 -17.073 1.00 95.06 165 GLY A O 1
ATOM 1220 N N . HIS A 1 166 ? 0.483 -0.458 -16.352 1.00 95.56 166 HIS A N 1
ATOM 1221 C CA . HIS A 1 166 ? -0.893 -0.801 -15.961 1.00 95.56 166 HIS A CA 1
ATOM 1222 C C . HIS A 1 166 ? -1.042 -1.981 -14.992 1.00 95.56 166 HIS A C 1
ATOM 1224 O O . HIS A 1 166 ? -1.962 -1.965 -14.166 1.00 95.56 166 HIS A O 1
ATOM 1230 N N . ARG A 1 167 ? -0.213 -3.033 -15.096 1.00 97.38 167 ARG A N 1
ATOM 1231 C CA . ARG A 1 167 ? -0.520 -4.313 -14.430 1.00 97.38 167 ARG A CA 1
ATOM 1232 C C . ARG A 1 167 ? -0.475 -4.195 -12.910 1.00 97.38 167 ARG A C 1
ATOM 1234 O O . ARG A 1 167 ? -1.360 -4.737 -12.250 1.00 97.38 167 ARG A O 1
ATOM 1241 N N . ALA A 1 168 ? 0.484 -3.461 -12.351 1.00 97.50 168 ALA A N 1
ATOM 1242 C CA . ALA A 1 168 ? 0.606 -3.323 -10.903 1.00 97.50 168 ALA A CA 1
ATOM 1243 C C . ALA A 1 168 ? -0.613 -2.630 -10.277 1.00 97.50 168 ALA A C 1
ATOM 1245 O O . ALA A 1 168 ? -1.197 -3.143 -9.320 1.00 97.50 168 ALA A O 1
ATOM 1246 N N . ASN A 1 169 ? -1.074 -1.536 -10.891 1.00 96.75 169 ASN A N 1
ATOM 1247 C CA . ASN A 1 169 ? -2.276 -0.825 -10.453 1.00 96.75 169 ASN A CA 1
ATOM 1248 C C . ASN A 1 169 ? -3.541 -1.689 -10.560 1.00 96.75 169 ASN A C 1
ATOM 1250 O O . ASN A 1 169 ? -4.408 -1.645 -9.682 1.00 96.75 169 ASN A O 1
ATOM 1254 N N . HIS A 1 170 ? -3.653 -2.500 -11.614 1.00 97.56 170 HIS A N 1
ATOM 1255 C CA . HIS A 1 170 ? -4.755 -3.448 -11.750 1.00 97.56 170 HIS A CA 1
ATOM 1256 C C . HIS A 1 170 ? -4.737 -4.497 -10.628 1.00 97.56 170 HIS A C 1
ATOM 1258 O O . HIS A 1 170 ? -5.736 -4.663 -9.928 1.00 97.56 170 HIS A O 1
ATOM 1264 N N . VAL A 1 171 ? -3.593 -5.157 -10.420 1.00 97.44 171 VAL A N 1
ATOM 1265 C CA . VAL A 1 171 ? -3.436 -6.223 -9.420 1.00 97.44 171 VAL A CA 1
ATOM 1266 C C . VAL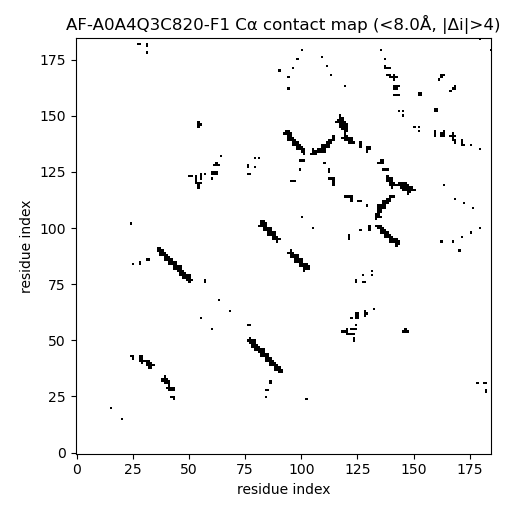 A 1 171 ? -3.721 -5.708 -8.010 1.00 97.44 171 VAL A C 1
ATOM 1268 O O . VAL A 1 171 ? -4.536 -6.308 -7.308 1.00 97.44 171 VAL A O 1
ATOM 1271 N N . MET A 1 172 ? -3.139 -4.568 -7.613 1.00 97.44 172 MET A N 1
ATOM 1272 C CA . MET A 1 172 ? -3.397 -4.001 -6.283 1.00 97.44 172 MET A CA 1
ATOM 1273 C C . MET A 1 172 ? -4.881 -3.656 -6.093 1.00 97.44 172 MET A C 1
ATOM 1275 O O . MET A 1 172 ? -5.420 -3.822 -5.004 1.00 97.44 172 MET A O 1
ATOM 1279 N N . THR A 1 173 ? -5.567 -3.211 -7.154 1.00 98.44 173 THR A N 1
ATOM 1280 C CA . THR A 1 173 ? -6.982 -2.822 -7.085 1.00 98.44 173 THR A CA 1
ATOM 1281 C C . THR A 1 173 ? -7.889 -4.036 -6.909 1.00 98.44 173 THR A C 1
ATOM 1283 O O . THR A 1 173 ? -8.824 -3.995 -6.105 1.00 98.44 173 THR A O 1
ATOM 1286 N N . VAL A 1 174 ? -7.621 -5.116 -7.647 1.00 98.38 174 VAL A N 1
ATOM 1287 C CA . VAL A 1 174 ? -8.375 -6.374 -7.545 1.00 98.38 174 VAL A CA 1
ATOM 1288 C C . VAL A 1 174 ? -8.236 -6.964 -6.143 1.00 98.38 174 VAL A C 1
ATOM 1290 O O . VAL A 1 174 ? -9.246 -7.261 -5.501 1.00 98.38 174 VAL A O 1
ATOM 1293 N N . GLU A 1 175 ? -7.007 -7.059 -5.634 1.00 98.38 175 GLU A N 1
ATOM 1294 C CA . GLU A 1 175 ? -6.759 -7.589 -4.292 1.00 98.38 175 GLU A CA 1
ATOM 1295 C C . GLU A 1 175 ? -7.346 -6.693 -3.208 1.00 98.38 175 GLU A C 1
ATOM 1297 O O . GLU A 1 175 ? -7.997 -7.189 -2.289 1.00 98.38 175 GLU A O 1
ATOM 1302 N N . ALA A 1 176 ? -7.205 -5.371 -3.333 1.00 98.62 176 ALA A N 1
ATOM 1303 C CA . ALA A 1 176 ? -7.755 -4.462 -2.342 1.00 98.62 176 ALA A CA 1
ATOM 1304 C C . ALA A 1 176 ? -9.277 -4.564 -2.242 1.00 98.62 176 ALA A C 1
ATOM 1306 O O . ALA A 1 176 ? -9.803 -4.634 -1.137 1.00 98.62 176 ALA A O 1
ATOM 1307 N N . ARG A 1 177 ? -9.995 -4.663 -3.367 1.00 98.56 177 ARG A N 1
ATOM 1308 C CA . ARG A 1 177 ? -11.452 -4.875 -3.352 1.00 98.56 177 ARG A CA 1
ATOM 1309 C C . ARG A 1 177 ? -11.845 -6.152 -2.615 1.00 98.56 177 ARG A C 1
ATOM 1311 O O . ARG A 1 177 ? -12.773 -6.122 -1.809 1.00 98.56 177 ARG A O 1
ATOM 1318 N N . ARG A 1 178 ? -11.132 -7.253 -2.872 1.00 98.12 178 ARG A N 1
ATOM 1319 C CA . ARG A 1 178 ? -11.365 -8.543 -2.208 1.00 98.12 178 ARG A CA 1
ATOM 1320 C C . ARG A 1 178 ? -11.124 -8.448 -0.698 1.00 98.12 178 ARG A C 1
ATOM 1322 O O . ARG A 1 178 ? -11.940 -8.926 0.083 1.00 98.12 178 ARG A O 1
ATOM 1329 N N . LEU A 1 179 ? -10.021 -7.822 -0.296 1.00 98.56 179 LEU A N 1
ATOM 1330 C CA . LEU A 1 179 ? -9.619 -7.682 1.105 1.00 98.56 179 LEU A CA 1
ATOM 1331 C C . LEU A 1 179 ? -10.517 -6.708 1.880 1.00 98.56 179 LEU A C 1
ATOM 1333 O O . LEU A 1 179 ? -10.849 -6.978 3.028 1.00 98.56 179 LEU A O 1
ATOM 1337 N N . ILE A 1 180 ? -10.958 -5.616 1.249 1.00 98.56 180 ILE A N 1
ATOM 1338 C CA . ILE A 1 180 ? -11.914 -4.656 1.823 1.00 98.56 180 ILE A CA 1
ATOM 1339 C C . ILE A 1 180 ? -13.244 -5.348 2.130 1.00 98.56 180 ILE A C 1
ATOM 1341 O O . ILE A 1 180 ? -13.753 -5.193 3.237 1.00 98.56 180 ILE A O 1
ATOM 1345 N N . ALA A 1 181 ? -13.773 -6.145 1.192 1.00 97.69 181 ALA A N 1
ATOM 1346 C CA . ALA A 1 181 ? -14.988 -6.930 1.423 1.00 97.69 181 ALA A CA 1
ATOM 1347 C C . ALA A 1 181 ? -14.794 -7.932 2.573 1.00 97.69 181 ALA A C 1
ATOM 1349 O O . ALA A 1 181 ? -15.593 -7.987 3.499 1.00 97.69 181 ALA A O 1
ATOM 1350 N N . ALA A 1 182 ? -13.675 -8.664 2.585 1.00 97.12 182 ALA A N 1
ATOM 1351 C CA . ALA A 1 182 ? -13.376 -9.600 3.669 1.00 97.12 182 ALA A CA 1
ATOM 1352 C C . ALA A 1 182 ? -13.244 -8.920 5.047 1.00 97.12 182 ALA A C 1
ATOM 1354 O O . ALA A 1 182 ? -13.584 -9.523 6.063 1.00 97.12 182 ALA A O 1
ATOM 1355 N N . PHE A 1 183 ? -12.750 -7.680 5.099 1.00 97.31 183 PHE A N 1
ATOM 1356 C CA . PHE A 1 183 ? -12.514 -6.969 6.354 1.00 97.31 183 PHE A CA 1
ATOM 1357 C C . PHE A 1 183 ? -13.761 -6.266 6.904 1.00 97.31 183 PHE A C 1
ATOM 1359 O O . PHE A 1 1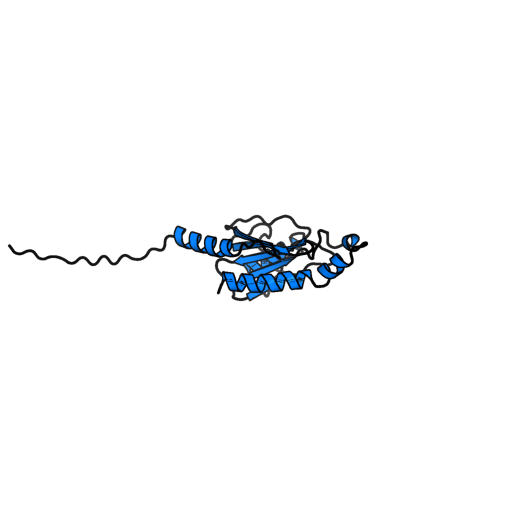83 ? -13.972 -6.276 8.122 1.00 97.31 183 PHE A O 1
ATOM 1366 N N . TYR A 1 184 ? -14.568 -5.635 6.044 1.00 96.12 184 TYR A N 1
ATOM 1367 C CA . TYR A 1 184 ? -15.719 -4.819 6.459 1.00 96.12 184 TYR A CA 1
ATOM 1368 C C . TYR A 1 184 ? -17.089 -5.491 6.288 1.00 96.12 184 TYR A C 1
ATOM 1370 O O . TYR A 1 184 ? -18.030 -5.020 6.928 1.00 96.12 184 TYR A O 1
ATOM 1378 N N . GLY A 1 185 ? -17.197 -6.574 5.507 1.00 90.50 185 GLY A N 1
ATOM 1379 C CA . GLY A 1 185 ? -18.466 -7.233 5.163 1.00 90.50 185 GLY A CA 1
ATOM 1380 C C . GLY A 1 185 ? -19.032 -6.735 3.843 1.00 90.50 185 GLY A C 1
ATOM 1381 O O . GLY A 1 185 ? -19.821 -5.768 3.878 1.00 90.50 185 GLY A O 1
#

Solvent-accessible surface area (backbone atoms only — not comparable to full-atom values): 10467 Å² total; per-residue (Å²): 143,81,86,84,83,79,84,79,79,81,81,77,77,83,74,78,48,72,68,59,56,51,50,50,56,35,51,54,26,38,68,62,40,40,92,56,82,53,32,31,48,31,40,61,40,60,53,66,40,68,56,78,91,50,69,59,58,64,87,84,43,56,58,74,88,67,93,70,76,79,72,82,80,69,80,69,73,52,51,41,79,55,45,27,26,42,32,45,35,39,34,77,84,65,22,36,29,40,37,38,35,41,76,64,69,58,70,87,43,78,41,82,52,77,69,55,86,46,30,14,34,52,44,54,34,32,41,50,40,35,34,77,70,16,21,36,16,35,29,36,13,27,34,48,82,33,41,52,85,41,62,69,71,45,69,95,25,69,67,42,46,45,20,55,72,47,50,30,65,50,53,51,50,56,52,47,54,55,49,49,42,72,64,74,105

Secondary structure (DSSP, 8-state):
-----------------HHHHHHHHHHHHHTT-B-SSSEEEEEEEPTTEEPPP-SS-GGGSPPP-SS-TTSS-PPPTTEE-S-EEEEEEE-GGG-EEEEEEESS---S-EEE----TT-BS--HHHHHHHHHTT-EEEEE-TTS-B-TT--GGGTT-HHHHHIIIIIHHHHHHHHHHHHHHHHH-

Radius of gyration: 21.76 Å; Cα contacts (8 Å, |Δi|>4): 332; chains: 1; bounding box: 59×45×82 Å

Foldseek 3Di:
DDDDDDDDDPPPDPPPDVVNVVVVLQVLQQVLADDDQKGKGKGKDAFFDFFDDALDDQPPLADDDDDCSPVPPDDDLRGGGAIWIWMWIAHPLGKIKIWTAGSPQAPPAEAEDEDAAQAQIFSSNHNRNQVVVRHGYMYISLNDHDHNPDPVCVVVCVVSVVSNVPDSSVVRVVSSVVSVVSNPD

Mean predicted aligned error: 8.69 Å